Protein AF-A0AAV7K4K2-F1 (afdb_monomer)

Solvent-accessible surface area (backbone atoms only — not comparable to full-atom values): 10733 Å² total; per-residue (Å²): 132,74,37,34,40,37,39,40,34,79,94,44,59,62,67,60,50,69,44,42,88,77,39,58,89,71,48,81,90,75,76,66,46,90,62,37,68,56,53,52,47,53,50,54,52,53,48,43,73,76,66,52,71,61,47,66,47,82,40,44,73,84,35,51,42,83,85,68,45,76,54,49,70,65,59,55,47,47,47,41,34,79,75,67,72,48,56,66,42,82,44,74,59,66,70,63,80,80,52,83,80,77,50,75,62,54,52,52,52,51,51,51,52,52,53,50,52,53,52,50,60,75,76,45,68,90,84,57,78,65,65,38,83,38,32,43,76,90,37,83,42,83,39,55,36,69,61,54,51,52,54,55,50,50,32,55,52,26,57,77,68,68,38,61,73,58,26,53,56,45,46,51,59,54,47,34,36,72,69,28,62,129

Mean predicted aligned error: 10.35 Å

Organism: NCBI:txid111878

Radius of gyration: 20.3 Å; Cα contacts (8 Å, |Δi|>4): 188; chains: 1; bounding box: 50×35×59 Å

Structure (mmCIF, N/CA/C/O backbone):
data_AF-A0AAV7K4K2-F1
#
_entry.id   AF-A0AAV7K4K2-F1
#
loop_
_atom_site.group_PDB
_atom_site.id
_atom_site.type_symbol
_atom_site.label_atom_id
_atom_site.label_alt_id
_atom_site.label_comp_id
_atom_site.label_asym_id
_atom_site.label_entity_id
_atom_site.label_seq_id
_atom_site.pdbx_PDB_ins_code
_atom_site.Cartn_x
_atom_site.Cartn_y
_atom_site.Cartn_z
_atom_site.occupancy
_atom_site.B_iso_or_equiv
_atom_site.auth_seq_id
_atom_site.auth_comp_id
_atom_site.auth_asym_id
_atom_site.auth_atom_id
_atom_site.pdbx_PDB_model_num
ATOM 1 N N . MET A 1 1 ? -20.721 -11.982 18.148 1.00 44.50 1 MET A N 1
ATOM 2 C CA . MET A 1 1 ? -20.622 -11.396 16.792 1.00 44.50 1 MET A CA 1
ATOM 3 C C . MET A 1 1 ? -19.726 -10.188 16.964 1.00 44.50 1 MET A C 1
ATOM 5 O O . MET A 1 1 ? -20.027 -9.414 17.855 1.00 44.50 1 MET A O 1
ATOM 9 N N . PHE A 1 2 ? -18.586 -10.118 16.277 1.00 45.66 2 PHE A N 1
ATOM 10 C CA . PHE A 1 2 ? -17.590 -9.066 16.529 1.00 45.66 2 PHE A CA 1
ATOM 11 C C . PHE A 1 2 ? -18.101 -7.717 16.043 1.00 45.66 2 PHE A C 1
ATOM 13 O O . PHE A 1 2 ? -18.681 -7.653 14.958 1.00 45.66 2 PHE A O 1
ATOM 20 N N . ASP A 1 3 ? -17.872 -6.671 16.830 1.00 56.78 3 ASP A N 1
ATOM 21 C CA . ASP A 1 3 ? -18.335 -5.330 16.497 1.00 56.78 3 ASP A CA 1
ATOM 22 C C . ASP A 1 3 ? -17.341 -4.603 15.552 1.00 56.78 3 ASP A C 1
ATOM 24 O O . ASP A 1 3 ? -17.771 -3.803 14.718 1.00 56.78 3 ASP A O 1
ATOM 28 N N . PHE A 1 4 ? -16.023 -4.875 15.627 1.00 60.03 4 PHE A N 1
ATOM 29 C CA . PHE A 1 4 ? -14.996 -4.129 14.867 1.00 60.03 4 PHE A CA 1
ATOM 30 C C . PHE A 1 4 ? -13.797 -4.970 14.396 1.00 60.03 4 PHE A C 1
ATOM 32 O O . PHE A 1 4 ? -13.291 -5.833 15.123 1.00 60.03 4 PHE A O 1
ATOM 39 N N . ILE A 1 5 ? -13.281 -4.652 13.198 1.00 60.41 5 ILE A N 1
ATOM 40 C CA . ILE A 1 5 ? -12.031 -5.205 12.645 1.00 60.41 5 ILE A CA 1
ATOM 41 C C . ILE A 1 5 ? -11.104 -4.067 12.194 1.00 60.41 5 ILE A C 1
ATOM 43 O O . ILE A 1 5 ? -11.438 -3.311 11.287 1.00 60.41 5 ILE A O 1
ATOM 47 N N . VAL A 1 6 ? -9.914 -3.980 12.787 1.00 58.75 6 VAL A N 1
ATOM 48 C CA . VAL A 1 6 ? -8.811 -3.137 12.305 1.00 58.75 6 VAL A CA 1
ATOM 49 C C . VAL A 1 6 ? -7.959 -3.963 11.344 1.00 58.75 6 VAL A C 1
ATOM 51 O O . VAL A 1 6 ? -7.413 -4.990 11.750 1.00 58.75 6 VAL A O 1
ATOM 54 N N . ILE A 1 7 ? -7.845 -3.540 10.086 1.00 64.94 7 ILE A N 1
ATOM 55 C CA . ILE A 1 7 ? -7.047 -4.216 9.057 1.00 64.94 7 ILE A CA 1
ATOM 56 C C . ILE A 1 7 ? -5.775 -3.416 8.791 1.00 64.94 7 ILE A C 1
ATOM 58 O O . ILE A 1 7 ? -5.832 -2.286 8.309 1.00 64.94 7 ILE A O 1
ATOM 62 N N . HIS A 1 8 ? -4.630 -4.033 9.073 1.00 59.78 8 HIS A N 1
ATOM 63 C CA . HIS A 1 8 ? -3.313 -3.469 8.797 1.00 59.78 8 HIS A CA 1
ATOM 64 C C . HIS A 1 8 ? -2.859 -3.848 7.383 1.00 59.78 8 HIS A C 1
ATOM 66 O O . HIS A 1 8 ? -2.790 -5.042 7.057 1.00 59.78 8 HIS A O 1
ATOM 72 N N . LEU A 1 9 ? -2.569 -2.848 6.549 1.00 57.78 9 LEU A N 1
ATOM 73 C CA . LEU A 1 9 ? -2.252 -3.027 5.132 1.00 57.78 9 LEU A CA 1
ATOM 74 C C . LEU A 1 9 ? -0.828 -2.580 4.789 1.00 57.78 9 LEU A C 1
ATOM 76 O O . LEU A 1 9 ? -0.436 -1.449 5.076 1.00 57.78 9 LEU A O 1
ATOM 80 N N . PHE A 1 10 ? -0.123 -3.436 4.053 1.00 49.81 10 PHE A N 1
ATOM 81 C CA . PHE A 1 10 ? 1.109 -3.122 3.340 1.00 49.81 10 PHE A CA 1
ATOM 82 C C . PHE A 1 10 ? 0.779 -2.289 2.089 1.00 49.81 10 PHE A C 1
ATOM 84 O O . PHE A 1 10 ? 0.078 -2.792 1.213 1.00 49.81 10 PHE A O 1
ATOM 91 N N . ASP A 1 11 ? 1.242 -1.034 2.033 1.00 51.50 11 ASP A N 1
ATOM 92 C CA . ASP A 1 11 ? 1.402 -0.147 0.848 1.00 51.50 11 ASP A CA 1
ATOM 93 C C . ASP A 1 11 ? 0.205 0.030 -0.133 1.00 51.50 11 ASP A C 1
ATOM 95 O O . ASP A 1 11 ? 0.299 0.686 -1.165 1.00 51.50 11 ASP A O 1
ATOM 99 N N . LEU A 1 12 ? -0.961 -0.536 0.181 1.00 48.94 12 LEU A N 1
ATOM 100 C CA . LEU A 1 12 ? -2.170 -0.565 -0.657 1.00 48.94 12 LEU A CA 1
ATOM 101 C C . LEU A 1 12 ? -3.264 0.385 -0.160 1.00 48.94 12 LEU A C 1
ATOM 103 O O . LEU A 1 12 ? -4.403 0.312 -0.631 1.00 48.94 12 LEU A O 1
ATOM 107 N N . SER A 1 13 ? -2.948 1.274 0.786 1.00 49.94 13 SER A N 1
ATOM 108 C CA . SER A 1 13 ? -3.934 2.202 1.350 1.00 49.94 13 SER A CA 1
ATOM 109 C C . SER A 1 13 ? -4.602 3.027 0.250 1.00 49.94 13 SER A C 1
ATOM 111 O O . SER A 1 13 ? -5.822 3.157 0.246 1.00 49.94 13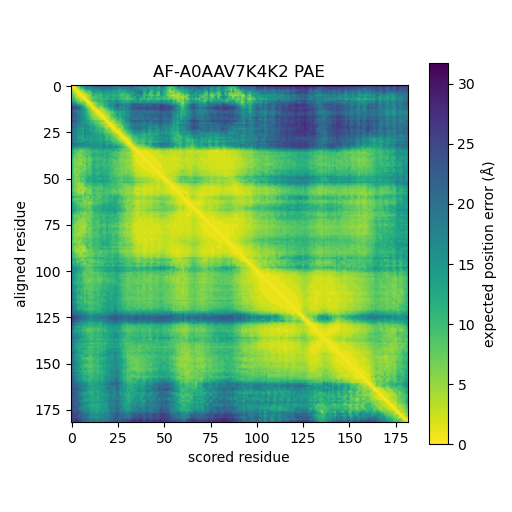 SER A O 1
ATOM 113 N N . LEU A 1 14 ? -3.852 3.470 -0.764 1.00 42.44 14 LEU A N 1
ATOM 114 C CA . LEU A 1 14 ? -4.412 4.277 -1.845 1.00 42.44 14 LEU A CA 1
ATOM 115 C C . LEU A 1 14 ? -5.190 3.499 -2.907 1.00 42.44 14 LEU A C 1
ATOM 117 O O . LEU A 1 14 ? -6.185 4.019 -3.395 1.00 42.44 14 LEU A O 1
ATOM 121 N N . SER A 1 15 ? -4.828 2.261 -3.247 1.00 46.00 15 SER A N 1
ATOM 122 C CA . SER A 1 15 ? -5.617 1.464 -4.207 1.00 46.00 15 SER A CA 1
ATOM 123 C C . SER A 1 15 ? -6.990 1.086 -3.641 1.00 46.00 15 SER A C 1
ATOM 125 O O . SER A 1 15 ? -7.973 1.032 -4.378 1.00 46.00 15 SER A O 1
ATOM 127 N N . LEU A 1 16 ? -7.072 0.873 -2.323 1.00 42.94 16 LEU A N 1
ATOM 128 C CA . LEU A 1 16 ? -8.333 0.672 -1.604 1.00 42.94 16 LEU A CA 1
ATOM 129 C C . LEU A 1 16 ? -9.107 1.980 -1.419 1.00 42.94 16 LEU A C 1
ATOM 131 O O . LEU A 1 16 ? -10.329 1.970 -1.560 1.00 42.94 16 LEU A O 1
ATOM 135 N N . ILE A 1 17 ? -8.414 3.107 -1.209 1.00 43.19 17 ILE A N 1
ATOM 136 C CA . ILE A 1 17 ? -9.036 4.434 -1.288 1.00 43.19 17 ILE A CA 1
ATOM 137 C C . ILE A 1 17 ? -9.574 4.688 -2.697 1.00 43.19 17 ILE A C 1
ATOM 139 O O . ILE A 1 17 ? -10.643 5.248 -2.782 1.00 43.19 17 ILE A O 1
ATOM 143 N N . LEU A 1 18 ? -8.950 4.242 -3.795 1.00 35.81 18 LEU A N 1
ATOM 144 C CA . LEU A 1 18 ? -9.459 4.440 -5.169 1.00 35.81 18 LEU A CA 1
ATOM 145 C C . LEU A 1 18 ? -10.747 3.655 -5.486 1.00 35.81 18 LEU A C 1
ATOM 147 O O . LEU A 1 18 ? -11.483 4.032 -6.397 1.00 35.81 18 LEU A O 1
ATOM 151 N N . LEU A 1 19 ? -11.093 2.635 -4.693 1.00 40.56 19 LEU A N 1
ATOM 152 C CA . LEU A 1 19 ? -12.445 2.050 -4.676 1.00 40.56 19 LEU A CA 1
ATOM 153 C C . LEU A 1 19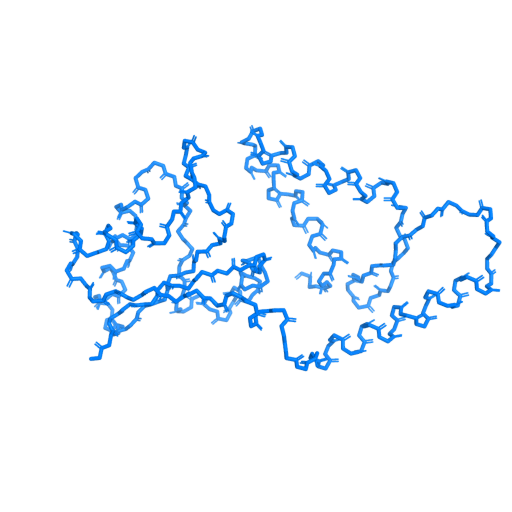 ? -13.456 2.941 -3.910 1.00 40.56 19 LEU A C 1
ATOM 155 O O . LEU A 1 19 ? -14.587 2.518 -3.656 1.00 40.56 19 LEU A O 1
ATOM 159 N N . TYR A 1 20 ? -13.062 4.185 -3.591 1.00 42.09 20 TYR A N 1
ATOM 160 C CA . TYR A 1 20 ? -13.796 5.261 -2.911 1.00 42.09 20 TYR A CA 1
ATOM 161 C C . TYR A 1 20 ? -15.295 5.287 -3.208 1.00 42.09 20 TYR A C 1
ATOM 163 O O . TYR A 1 20 ? -16.084 5.290 -2.262 1.00 42.09 20 TYR A O 1
ATOM 171 N N . PRO A 1 21 ? -15.736 5.268 -4.487 1.00 35.34 21 PRO A N 1
ATOM 172 C CA . PRO A 1 21 ? -17.150 5.451 -4.794 1.00 35.34 21 PRO A CA 1
ATOM 173 C C . PRO A 1 21 ? -17.991 4.238 -4.379 1.00 35.34 21 PRO A C 1
ATOM 175 O O . PRO A 1 21 ? -19.179 4.380 -4.112 1.00 35.34 21 PRO A O 1
ATOM 178 N N . PHE A 1 22 ? -17.379 3.051 -4.308 1.00 35.22 22 PHE A N 1
ATOM 179 C CA . PHE A 1 22 ? -18.047 1.806 -3.934 1.00 35.22 22 PHE A CA 1
ATOM 180 C C . PHE A 1 22 ? -18.106 1.618 -2.411 1.00 35.22 22 PHE A C 1
ATOM 182 O O . PHE A 1 22 ? -19.071 1.070 -1.886 1.00 35.22 22 PHE A O 1
ATOM 189 N N . PHE A 1 23 ? -17.091 2.101 -1.689 1.00 40.25 23 PHE A N 1
ATOM 190 C CA . PHE A 1 23 ? -16.973 1.911 -0.242 1.00 40.25 23 PHE A CA 1
ATOM 191 C C . PHE A 1 23 ? -17.526 3.057 0.610 1.00 40.25 23 PHE A C 1
ATOM 193 O O . PHE A 1 23 ? -17.682 2.857 1.809 1.00 40.25 23 PHE A O 1
ATOM 200 N N . ASN A 1 24 ? -17.892 4.211 0.038 1.00 37.69 24 ASN A N 1
ATOM 201 C CA . ASN A 1 24 ? -18.399 5.371 0.793 1.00 37.69 24 ASN A CA 1
ATOM 202 C C . ASN A 1 24 ? -19.657 5.066 1.644 1.00 37.69 24 ASN A C 1
ATOM 204 O O . ASN A 1 24 ? -19.958 5.765 2.604 1.00 37.69 24 ASN A O 1
ATOM 208 N N . GLN A 1 25 ? -20.383 3.987 1.330 1.00 43.97 25 GLN A N 1
ATOM 209 C CA . GLN A 1 25 ? -21.509 3.520 2.144 1.00 43.97 25 GLN A CA 1
ATOM 210 C C . GLN A 1 25 ? -21.079 2.809 3.447 1.00 43.97 25 GLN A C 1
ATOM 212 O O . GLN A 1 25 ? -21.891 2.675 4.358 1.00 43.97 25 GLN A O 1
ATOM 217 N N . PHE A 1 26 ? -19.821 2.365 3.555 1.00 42.56 26 PHE A N 1
ATOM 218 C CA . PHE A 1 26 ? -19.319 1.516 4.649 1.00 42.56 26 PHE A CA 1
ATOM 219 C C . PHE A 1 26 ? -17.985 1.976 5.258 1.00 42.56 26 PHE A C 1
ATOM 221 O O . PHE A 1 26 ? -17.545 1.396 6.249 1.00 42.56 26 PHE A O 1
ATOM 228 N N . MET A 1 27 ? -17.326 2.972 4.663 1.00 44.25 27 MET A N 1
ATOM 229 C CA . MET A 1 27 ? -15.966 3.399 4.989 1.00 44.25 27 MET A CA 1
ATOM 230 C C . MET A 1 27 ? -15.892 4.920 5.058 1.00 44.25 27 MET A C 1
ATOM 232 O O . MET A 1 27 ? -16.071 5.587 4.042 1.00 44.25 27 MET A O 1
ATOM 236 N N . GLN A 1 28 ? -15.588 5.461 6.239 1.00 47.28 28 GLN A N 1
ATOM 237 C CA . GLN A 1 28 ? -15.265 6.877 6.400 1.00 47.28 28 GLN A CA 1
ATOM 238 C C . GLN A 1 28 ? -13.758 7.027 6.637 1.00 47.28 28 GLN A C 1
ATOM 240 O O . GLN A 1 28 ? -13.242 6.418 7.579 1.00 47.28 28 GLN A O 1
ATOM 245 N N . PRO A 1 29 ? -13.031 7.781 5.790 1.00 46.91 29 PRO A N 1
ATOM 246 C CA . PRO A 1 29 ? -11.630 8.072 6.047 1.00 46.91 29 PRO A CA 1
ATOM 247 C C . PRO A 1 29 ? -11.536 8.965 7.286 1.00 46.91 29 PRO A C 1
ATOM 249 O O . PRO A 1 29 ? -12.189 10.003 7.355 1.00 46.91 29 PRO A O 1
ATOM 252 N N . VAL A 1 30 ? -10.729 8.552 8.260 1.00 52.47 30 VAL A N 1
ATOM 253 C CA . VAL A 1 30 ? -10.351 9.401 9.390 1.00 52.47 30 VAL A CA 1
ATOM 254 C C . VAL A 1 30 ? -8.951 9.907 9.091 1.00 52.47 30 VAL A C 1
ATOM 256 O O . VAL A 1 30 ? -8.005 9.123 9.020 1.00 52.47 30 VAL A O 1
ATOM 259 N N . GLU A 1 31 ? -8.834 11.206 8.839 1.00 53.75 31 GLU A N 1
ATOM 260 C CA . GLU A 1 31 ? -7.532 11.853 8.741 1.00 53.75 31 GLU A CA 1
ATOM 261 C C . GLU A 1 31 ? -6.947 11.945 10.155 1.00 53.75 31 GLU A C 1
ATOM 263 O O . GLU A 1 31 ? -7.613 12.387 11.090 1.00 53.75 31 GLU A O 1
ATOM 268 N N . VAL A 1 32 ? -5.723 11.449 10.332 1.00 54.06 32 VAL A N 1
ATOM 269 C CA . VAL A 1 32 ? -5.073 11.406 11.644 1.00 54.06 32 VAL A CA 1
ATOM 270 C C . VAL A 1 32 ? -4.490 12.791 11.927 1.00 54.06 32 VAL A C 1
ATOM 272 O O . VAL A 1 32 ? -3.394 13.117 11.476 1.00 54.06 32 VAL A O 1
ATOM 275 N N . PHE A 1 33 ? -5.240 13.619 12.649 1.00 58.75 33 PHE A N 1
ATOM 276 C CA . PHE A 1 33 ? -4.775 14.893 13.204 1.00 58.75 33 PHE A CA 1
ATOM 277 C C . PHE A 1 33 ? -4.783 14.846 14.740 1.00 58.75 33 PHE A C 1
ATOM 279 O O . PHE A 1 33 ? -5.100 13.814 15.338 1.00 58.75 33 PHE A O 1
ATOM 286 N N . SER A 1 34 ? -4.445 15.966 15.388 1.00 62.91 34 SER A N 1
ATOM 287 C CA . SER A 1 34 ? -4.701 16.178 16.818 1.00 62.91 34 SER A CA 1
ATOM 288 C C . SER A 1 34 ? -6.130 15.754 17.159 1.00 62.91 34 SER A C 1
ATOM 290 O O . SER A 1 34 ? -7.085 16.234 16.554 1.00 62.91 34 SER A O 1
ATOM 292 N N . GLY A 1 35 ? -6.266 14.851 18.133 1.00 78.62 35 GLY A N 1
ATOM 293 C CA . GLY A 1 35 ? -7.570 14.356 18.578 1.00 78.62 35 GLY A CA 1
ATOM 294 C C . GLY A 1 35 ? -8.177 13.241 17.721 1.00 78.62 35 GLY A C 1
ATOM 295 O O . GLY A 1 35 ? -9.365 12.957 17.875 1.00 78.62 35 GLY A O 1
ATOM 296 N N . TRP A 1 36 ? -7.391 12.563 16.872 1.00 81.94 36 TRP A N 1
ATOM 297 C CA . TRP A 1 36 ? -7.883 11.448 16.048 1.00 81.94 36 TRP A CA 1
ATOM 298 C C . TRP A 1 36 ? -8.599 10.359 16.864 1.00 81.94 36 TRP A C 1
ATOM 300 O O . TRP A 1 36 ? -9.505 9.703 16.345 1.00 81.94 36 TRP A O 1
ATOM 310 N N . GLU A 1 37 ? -8.221 10.153 18.134 1.00 87.19 37 GLU A N 1
ATOM 311 C CA . GLU A 1 37 ? -8.894 9.200 19.017 1.00 87.19 37 GLU A CA 1
ATOM 312 C C . GLU A 1 37 ? -10.365 9.579 19.269 1.00 87.19 37 GLU A C 1
ATOM 314 O O . GLU A 1 37 ? -11.214 8.695 19.408 1.00 87.19 37 GLU A O 1
ATOM 319 N N . ASP A 1 38 ? -10.688 10.873 19.343 1.00 87.06 38 ASP A N 1
ATOM 320 C CA . ASP A 1 38 ? -12.061 11.357 19.523 1.00 87.06 38 ASP A CA 1
ATOM 321 C C . ASP A 1 38 ? -12.824 11.310 18.206 1.00 87.06 38 ASP A C 1
ATOM 323 O O . ASP A 1 38 ? -13.955 10.819 18.171 1.00 87.06 38 ASP A O 1
ATOM 327 N N . ASP A 1 39 ? -12.176 11.715 17.115 1.00 84.06 39 ASP A N 1
ATOM 328 C CA . ASP A 1 39 ? -12.771 11.709 15.780 1.00 84.06 39 ASP A CA 1
ATOM 329 C C . ASP A 1 39 ? -13.177 10.297 15.351 1.00 84.06 39 ASP A C 1
ATOM 331 O O . ASP A 1 39 ? -14.324 10.069 14.946 1.00 84.06 39 ASP A O 1
ATOM 335 N N . ILE A 1 40 ? -12.280 9.315 15.513 1.00 84.06 40 ILE A N 1
ATOM 336 C CA . ILE A 1 40 ? -12.598 7.921 15.1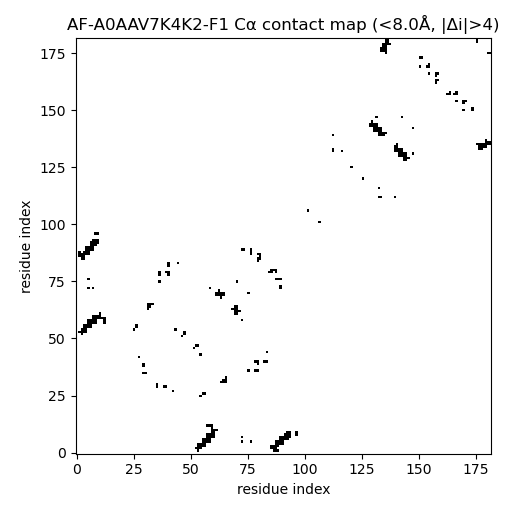92 1.00 84.06 40 ILE A CA 1
ATOM 337 C C . ILE A 1 40 ? -13.747 7.421 16.068 1.00 84.06 40 ILE A C 1
ATOM 339 O O . ILE A 1 40 ? -14.682 6.801 15.562 1.00 84.06 40 ILE A O 1
ATOM 343 N N . CYS A 1 41 ? -13.751 7.740 17.365 1.00 87.75 41 CYS A N 1
ATOM 344 C CA . CYS A 1 41 ? -14.812 7.287 18.257 1.00 87.75 41 CYS A CA 1
ATOM 345 C C . CYS A 1 41 ? -16.166 7.920 17.910 1.00 87.75 41 CYS A C 1
ATOM 347 O O . CYS A 1 41 ? -17.202 7.246 17.938 1.00 87.75 41 CYS A O 1
ATOM 349 N N . GLN A 1 42 ? -16.167 9.196 17.532 1.00 87.00 42 GLN A N 1
ATOM 350 C CA . GLN A 1 42 ? -17.362 9.923 17.130 1.00 87.00 42 GLN A CA 1
ATOM 351 C C . GLN A 1 42 ? -17.958 9.352 15.838 1.00 87.00 42 GLN A C 1
ATOM 353 O O . GLN A 1 42 ? -19.174 9.130 15.767 1.00 87.00 42 GLN A O 1
ATOM 358 N N . VAL A 1 43 ? -17.113 9.066 14.844 1.00 83.56 43 VAL A N 1
ATOM 359 C CA . VAL A 1 43 ? -17.513 8.414 13.588 1.00 83.56 43 VAL A CA 1
ATOM 360 C C . VAL A 1 43 ? -18.114 7.037 13.871 1.00 83.56 43 VAL A C 1
ATOM 362 O O . VAL A 1 43 ? -19.251 6.770 13.474 1.00 83.56 43 VAL A O 1
ATOM 365 N N . LEU A 1 44 ? -17.412 6.185 14.623 1.00 84.94 44 LEU A N 1
ATOM 366 C CA . LEU A 1 44 ? -17.867 4.820 14.909 1.00 84.94 44 LEU A CA 1
ATOM 367 C C . LEU A 1 44 ? -19.174 4.793 15.719 1.00 84.94 44 LEU A C 1
ATOM 369 O O . LEU A 1 44 ? -20.060 3.979 15.444 1.00 84.94 44 LEU A O 1
ATOM 373 N N . SER A 1 45 ? -19.332 5.711 16.676 1.00 87.81 45 SER A N 1
ATOM 374 C CA . SER A 1 45 ? -20.571 5.875 17.447 1.00 87.81 45 SER A CA 1
ATOM 375 C C . SER A 1 45 ? -21.746 6.275 16.553 1.00 87.81 45 SER A C 1
ATOM 377 O O . SER A 1 45 ? -22.837 5.708 16.657 1.00 87.81 45 SER A O 1
ATOM 379 N N . ASN A 1 46 ? -21.529 7.213 15.626 1.00 86.38 46 ASN A N 1
ATOM 380 C CA . ASN A 1 46 ? -22.562 7.645 14.685 1.00 86.38 46 ASN A CA 1
ATOM 381 C C . ASN A 1 46 ? -22.978 6.514 13.742 1.00 86.38 46 ASN A C 1
ATOM 383 O O . ASN A 1 46 ? -24.173 6.305 13.543 1.00 86.38 46 ASN A O 1
ATOM 387 N N . VAL A 1 47 ? -22.021 5.739 13.235 1.00 82.19 47 VAL A N 1
ATOM 388 C CA . VAL A 1 47 ? -22.306 4.584 12.375 1.00 82.19 47 VAL A CA 1
ATOM 389 C C . VAL A 1 47 ? -23.070 3.489 13.133 1.00 82.19 47 VAL A C 1
ATOM 391 O O . VAL A 1 47 ? -24.013 2.906 12.603 1.00 82.19 47 VAL A O 1
ATOM 394 N N . ARG A 1 48 ? -22.775 3.245 14.414 1.00 82.44 48 ARG A N 1
ATOM 395 C CA . ARG A 1 48 ? -23.569 2.291 15.211 1.00 82.44 48 ARG A CA 1
ATOM 396 C C . ARG A 1 48 ? -25.012 2.767 15.412 1.00 82.44 48 ARG A C 1
ATOM 398 O O . ARG A 1 48 ? -25.936 1.954 15.370 1.00 82.44 48 ARG A O 1
ATOM 405 N N . LYS A 1 49 ? -25.229 4.079 15.574 1.00 85.88 49 LYS A N 1
ATOM 406 C CA . LYS A 1 49 ? -26.576 4.674 15.702 1.00 85.88 49 LYS A CA 1
ATOM 407 C C . LYS A 1 49 ? -27.424 4.525 14.436 1.00 85.88 49 LYS A C 1
ATOM 409 O O . LYS A 1 49 ? -28.644 4.476 14.554 1.00 85.88 49 LYS A O 1
ATOM 414 N N . THR A 1 50 ? -26.819 4.405 13.251 1.00 85.06 50 THR A N 1
ATOM 415 C CA . THR A 1 50 ? -27.568 4.125 12.009 1.00 85.06 50 THR A CA 1
ATOM 416 C C . THR A 1 50 ? -28.015 2.662 11.894 1.00 85.06 50 THR A C 1
ATOM 418 O O . THR A 1 50 ? -28.729 2.309 10.957 1.00 85.06 50 THR A O 1
ATOM 421 N N . GLY A 1 51 ? -27.643 1.806 12.855 1.00 82.88 51 GLY A N 1
ATOM 422 C CA . GLY A 1 51 ? -28.009 0.390 12.903 1.00 82.88 51 GLY A CA 1
ATOM 423 C C . GLY A 1 51 ? -26.960 -0.548 12.301 1.00 82.88 51 GLY A C 1
ATOM 424 O O . GLY A 1 51 ? -27.174 -1.765 12.280 1.00 82.88 51 GLY A O 1
ATOM 425 N N . GLN A 1 52 ? -25.822 -0.021 11.836 1.00 78.81 52 GLN A N 1
ATOM 426 C CA . GLN A 1 52 ? -24.724 -0.842 11.342 1.00 78.81 52 GLN A CA 1
ATOM 427 C C . GLN A 1 52 ? -24.076 -1.623 12.498 1.00 78.81 52 GLN A C 1
ATOM 429 O O . GLN A 1 52 ? -23.674 -1.065 13.519 1.00 78.81 52 GLN A O 1
ATOM 434 N N . ARG A 1 53 ? -24.003 -2.950 12.338 1.00 77.88 53 ARG A N 1
ATOM 435 C CA . ARG A 1 53 ? -23.593 -3.887 13.402 1.00 77.88 53 ARG A CA 1
ATOM 436 C C . ARG A 1 53 ? -22.102 -4.204 13.431 1.00 77.88 53 ARG A C 1
ATOM 438 O O . ARG A 1 53 ? -21.644 -4.795 14.398 1.00 77.88 53 ARG A O 1
ATOM 445 N N . PHE A 1 54 ? -21.373 -3.863 12.374 1.00 78.19 54 PHE A N 1
ATOM 446 C CA . PHE A 1 54 ? -19.935 -4.077 12.296 1.00 78.19 54 PHE A CA 1
ATOM 447 C C . PHE A 1 54 ? -19.265 -2.918 11.569 1.00 78.19 54 PHE A C 1
ATOM 449 O O . PHE A 1 54 ? -19.842 -2.352 10.637 1.00 78.19 54 PHE A O 1
ATOM 456 N N . ASN A 1 55 ? -18.031 -2.610 11.950 1.00 75.56 55 ASN A N 1
ATOM 457 C CA . ASN A 1 55 ? -17.223 -1.604 11.271 1.00 75.56 55 ASN A CA 1
ATOM 458 C C . ASN A 1 55 ? -15.833 -2.148 10.961 1.00 75.56 55 ASN A C 1
ATOM 460 O O . ASN A 1 55 ? -15.315 -3.033 11.649 1.00 75.56 55 ASN A O 1
ATOM 464 N N . ILE A 1 56 ? -15.225 -1.586 9.922 1.00 79.06 56 ILE A N 1
ATOM 465 C CA . ILE A 1 56 ? -13.871 -1.923 9.505 1.00 79.06 56 ILE A CA 1
ATOM 466 C C . ILE A 1 56 ? -13.056 -0.636 9.486 1.00 79.06 56 ILE A C 1
ATOM 468 O O . ILE A 1 56 ? -13.459 0.343 8.865 1.00 79.06 56 ILE A O 1
ATOM 472 N N . VAL A 1 57 ? -11.915 -0.651 10.170 1.00 79.12 57 VAL A N 1
ATOM 473 C CA . VAL A 1 57 ? -10.946 0.448 10.173 1.00 79.12 57 VAL A CA 1
ATOM 474 C C . VAL A 1 57 ? -9.707 -0.034 9.439 1.00 79.12 57 VAL A C 1
ATOM 476 O O . VAL A 1 57 ? -9.139 -1.065 9.794 1.00 79.12 57 VAL A O 1
ATOM 479 N N . PHE A 1 58 ? -9.273 0.698 8.422 1.00 77.88 58 PHE A N 1
ATOM 480 C CA . PHE A 1 58 ? -8.031 0.390 7.724 1.00 77.88 58 PHE A CA 1
ATOM 481 C C . PHE A 1 58 ? -6.899 1.252 8.259 1.00 77.88 58 PHE A C 1
ATOM 483 O O . PHE A 1 58 ? -7.048 2.463 8.401 1.00 77.88 58 PHE A O 1
ATOM 490 N N . LEU A 1 59 ? -5.765 0.614 8.524 1.00 76.00 59 LEU A N 1
ATOM 491 C CA . LEU A 1 59 ? -4.543 1.264 8.966 1.00 76.00 59 LEU A CA 1
ATOM 492 C C . LEU A 1 59 ? -3.422 0.926 7.984 1.00 76.00 59 LEU A C 1
ATOM 494 O O . LEU A 1 59 ? -3.140 -0.248 7.728 1.00 76.00 59 LEU A O 1
ATOM 498 N N . ALA A 1 60 ? -2.796 1.955 7.421 1.00 76.31 60 ALA A N 1
ATOM 499 C CA . ALA A 1 60 ? -1.598 1.780 6.613 1.00 76.31 60 ALA A CA 1
ATOM 500 C C . ALA A 1 60 ? -0.400 1.458 7.517 1.00 76.31 60 ALA A C 1
ATOM 502 O O . ALA A 1 60 ? -0.246 2.070 8.568 1.00 76.31 60 ALA A O 1
ATOM 503 N N . GLU A 1 61 ? 0.473 0.547 7.091 1.00 70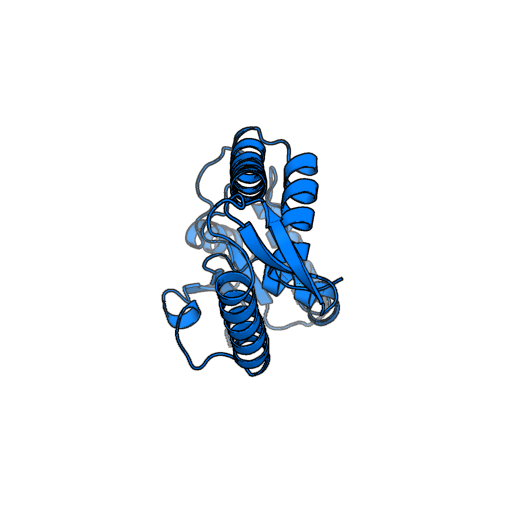.62 61 GLU A N 1
ATOM 504 C CA . GLU A 1 61 ? 1.677 0.168 7.851 1.00 70.62 61 GLU A CA 1
ATOM 505 C C . GLU A 1 61 ? 2.651 1.323 8.103 1.00 70.62 61 GLU A C 1
ATOM 507 O O . GLU A 1 61 ? 3.328 1.344 9.123 1.00 70.62 61 GLU A O 1
ATOM 512 N N . GLY A 1 62 ? 2.675 2.310 7.208 1.00 74.00 62 GLY A N 1
ATOM 513 C CA . GLY A 1 62 ? 3.442 3.545 7.374 1.00 74.00 62 GLY A CA 1
ATOM 514 C C . GLY A 1 62 ? 2.635 4.709 7.952 1.00 74.00 62 GLY A C 1
ATOM 515 O O . GLY A 1 62 ? 3.006 5.854 7.715 1.00 74.00 62 GLY A O 1
ATOM 516 N N . ALA A 1 63 ? 1.500 4.458 8.614 1.00 76.56 63 ALA A N 1
ATOM 517 C CA . ALA A 1 63 ? 0.719 5.530 9.223 1.00 76.56 63 ALA A CA 1
ATOM 518 C C . ALA A 1 63 ? 1.490 6.158 10.388 1.00 76.56 63 ALA A C 1
ATOM 520 O O . ALA A 1 63 ? 2.023 5.461 11.251 1.00 76.56 63 ALA A O 1
ATOM 521 N N . LEU A 1 64 ? 1.516 7.485 10.407 1.00 76.88 64 LEU A N 1
ATOM 522 C CA . LEU A 1 64 ? 2.158 8.291 11.436 1.00 76.88 64 LEU A CA 1
ATOM 523 C C . LEU A 1 64 ? 1.103 9.184 12.082 1.00 76.88 64 LEU A C 1
ATOM 525 O O . LEU A 1 64 ? 0.131 9.567 11.424 1.00 76.88 64 LEU A O 1
ATOM 529 N N . ASP A 1 65 ? 1.294 9.510 13.353 1.00 75.06 65 ASP A N 1
ATOM 530 C CA . ASP A 1 65 ? 0.511 10.550 14.010 1.00 75.06 65 ASP A CA 1
ATOM 531 C C . ASP A 1 65 ? 1.105 11.952 13.772 1.00 75.06 65 ASP A C 1
ATOM 533 O O . ASP A 1 65 ? 2.093 12.145 13.056 1.00 75.06 65 ASP A O 1
ATOM 537 N N . GLU A 1 66 ? 0.492 12.965 14.379 1.00 72.81 66 GLU A N 1
ATOM 538 C CA . GLU A 1 66 ? 0.917 14.365 14.273 1.00 72.81 66 GLU A CA 1
ATOM 539 C C . GLU A 1 66 ? 2.332 14.652 14.812 1.00 72.81 66 GLU A C 1
ATOM 541 O O . GLU A 1 66 ? 2.968 15.656 14.449 1.00 72.81 66 GLU A O 1
ATOM 546 N N . HIS A 1 67 ? 2.842 13.765 15.664 1.00 76.06 67 HIS A N 1
ATOM 547 C CA . HIS A 1 67 ? 4.179 13.829 16.234 1.00 76.06 67 HIS A CA 1
ATOM 548 C C . HIS A 1 67 ? 5.203 13.056 15.402 1.00 76.06 67 HIS A C 1
ATOM 550 O O . HIS A 1 67 ? 6.396 13.178 15.674 1.00 76.06 67 HIS A O 1
ATOM 556 N N . ASN A 1 68 ? 4.775 12.420 14.303 1.00 71.81 68 ASN A N 1
ATOM 557 C CA . ASN A 1 68 ? 5.586 11.542 13.460 1.00 71.81 68 ASN A CA 1
ATOM 558 C C . ASN A 1 68 ? 5.957 10.225 14.161 1.00 71.81 68 ASN A C 1
ATOM 560 O O . ASN A 1 68 ? 6.922 9.565 13.765 1.00 71.81 68 ASN A O 1
ATOM 564 N N . ASP A 1 69 ? 5.184 9.849 15.180 1.00 80.19 69 ASP A N 1
ATOM 565 C CA . ASP A 1 69 ? 5.302 8.552 15.823 1.00 80.19 69 ASP A CA 1
ATOM 566 C C . ASP A 1 69 ? 4.482 7.516 15.035 1.00 80.19 69 ASP A C 1
ATOM 568 O O . ASP A 1 69 ? 3.394 7.833 14.535 1.00 80.19 69 ASP A O 1
ATOM 572 N N . PRO A 1 70 ? 4.974 6.271 14.894 1.00 81.25 70 PRO A N 1
ATOM 573 C CA . PRO A 1 70 ? 4.222 5.199 14.254 1.00 81.25 70 PRO A CA 1
ATOM 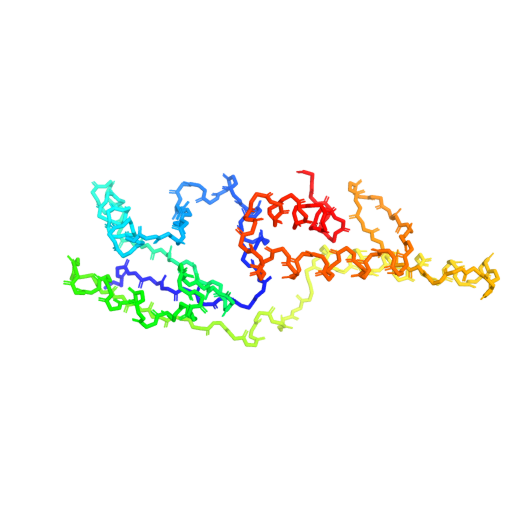574 C C . PRO A 1 70 ? 2.846 5.008 14.898 1.00 81.25 70 PRO A C 1
ATOM 576 O O . PRO A 1 70 ? 2.723 4.740 16.097 1.00 81.25 70 PRO A O 1
ATOM 579 N N . LEU A 1 71 ? 1.792 5.109 14.089 1.00 82.88 71 LEU A N 1
ATOM 580 C CA . LEU A 1 71 ? 0.436 4.860 14.551 1.00 82.88 71 LEU A CA 1
ATOM 581 C C . LEU A 1 71 ? 0.170 3.354 14.563 1.00 82.88 71 LEU A C 1
ATOM 583 O O . LEU A 1 71 ? -0.200 2.753 13.557 1.00 82.88 71 LEU A O 1
ATOM 587 N N . GLU A 1 72 ? 0.339 2.732 15.724 1.00 85.69 72 GLU A N 1
ATOM 588 C CA . GLU A 1 72 ? 0.136 1.294 15.874 1.00 85.69 72 GLU A CA 1
ATOM 589 C C . GLU A 1 72 ? -1.350 0.900 15.954 1.00 85.69 72 GLU A C 1
ATOM 591 O O . GLU A 1 72 ? -2.152 1.504 16.673 1.00 85.69 72 GLU A O 1
ATOM 596 N N . SER A 1 73 ? -1.710 -0.222 15.319 1.00 86.56 73 SER A N 1
ATOM 597 C CA . SER A 1 73 ? -3.066 -0.805 15.399 1.00 86.56 73 SER A CA 1
ATOM 598 C C . SER A 1 73 ? -3.545 -1.070 16.834 1.00 86.56 73 SER A C 1
ATOM 600 O O . SER A 1 73 ? -4.743 -1.001 17.118 1.00 86.56 73 SER A O 1
ATOM 602 N N . ILE A 1 74 ? -2.614 -1.347 17.751 1.00 90.44 74 ILE A N 1
ATOM 603 C CA . ILE A 1 74 ? -2.886 -1.573 19.174 1.00 90.44 74 ILE A CA 1
ATOM 604 C C . ILE A 1 74 ? -3.395 -0.292 19.839 1.00 90.44 74 ILE A C 1
ATOM 606 O O . ILE A 1 74 ? -4.350 -0.358 20.616 1.00 90.44 74 ILE A O 1
ATOM 610 N N . ARG A 1 75 ? -2.818 0.870 19.503 1.00 89.94 75 ARG A N 1
ATOM 611 C CA . ARG A 1 75 ? -3.244 2.175 20.029 1.00 89.94 75 ARG A CA 1
ATOM 612 C C . ARG A 1 75 ? -4.666 2.507 19.577 1.00 89.94 75 ARG A C 1
ATOM 614 O O . ARG A 1 75 ? -5.485 2.900 20.403 1.00 89.94 75 ARG A O 1
ATOM 621 N N . ILE A 1 76 ? -4.989 2.239 18.309 1.00 88.31 76 ILE A N 1
ATOM 622 C CA . ILE A 1 76 ? -6.351 2.389 17.763 1.00 88.31 76 ILE A CA 1
ATOM 623 C C . ILE A 1 76 ? -7.338 1.482 18.495 1.00 88.31 76 ILE A C 1
ATOM 625 O O . ILE A 1 76 ? -8.372 1.945 18.975 1.00 88.31 76 ILE A O 1
ATOM 629 N N . LYS A 1 77 ? -7.010 0.191 18.629 1.00 90.75 77 LYS A N 1
ATOM 630 C CA . LYS A 1 77 ? -7.858 -0.753 19.364 1.00 90.75 77 LYS A CA 1
ATOM 631 C C . LYS A 1 77 ? -8.104 -0.282 20.796 1.00 90.75 77 LYS A C 1
ATOM 633 O O . LYS A 1 77 ? -9.242 -0.332 21.253 1.00 90.75 77 LYS A O 1
ATOM 638 N N . LYS A 1 78 ? -7.054 0.156 21.494 1.00 92.88 78 LYS A N 1
ATOM 639 C CA . LYS A 1 78 ? -7.157 0.636 22.872 1.00 92.88 78 LYS A CA 1
ATOM 640 C C . LYS A 1 78 ? -8.088 1.845 22.972 1.00 92.88 78 LYS A C 1
ATOM 642 O O . LYS A 1 78 ? -8.985 1.822 23.801 1.00 92.88 78 LYS A O 1
ATOM 647 N N . ALA A 1 79 ? -7.945 2.838 22.092 1.00 91.50 79 ALA A N 1
ATOM 648 C CA . ALA A 1 79 ? -8.823 4.010 22.074 1.00 91.50 79 ALA A CA 1
ATOM 649 C C . ALA A 1 79 ? -10.306 3.632 21.899 1.00 91.50 79 ALA A C 1
ATOM 651 O O . ALA A 1 79 ? -11.159 4.143 22.621 1.00 91.50 79 ALA A O 1
ATOM 652 N N . ILE A 1 80 ? -10.605 2.697 20.990 1.00 91.12 80 ILE A N 1
ATOM 653 C CA . ILE A 1 80 ? -11.975 2.227 20.735 1.00 91.12 80 ILE A CA 1
ATOM 654 C C . ILE A 1 80 ? -12.540 1.471 21.947 1.00 91.12 80 ILE A C 1
ATOM 656 O O . ILE A 1 80 ? -13.679 1.710 22.343 1.00 91.12 80 ILE A O 1
ATOM 660 N N . VAL A 1 81 ? -11.754 0.573 22.548 1.00 93.19 81 VAL A N 1
ATOM 661 C CA . VAL A 1 81 ? -12.188 -0.207 23.717 1.00 93.19 81 VAL A CA 1
ATOM 662 C C . VAL A 1 81 ? -12.395 0.703 24.929 1.00 93.19 81 VAL A C 1
ATOM 664 O O . VAL A 1 81 ? -13.460 0.660 25.534 1.00 93.19 81 VAL A O 1
ATOM 667 N N . ASP A 1 82 ? -11.429 1.570 25.238 1.00 94.44 82 ASP A N 1
ATOM 668 C CA . ASP A 1 82 ? -11.460 2.416 26.436 1.00 94.44 82 ASP A CA 1
ATOM 669 C C . ASP A 1 82 ? -12.600 3.453 26.394 1.00 94.44 82 ASP A C 1
ATOM 671 O O . ASP A 1 82 ? -13.143 3.811 27.439 1.00 94.44 82 ASP A O 1
ATOM 675 N N . ARG A 1 83 ? -12.971 3.953 25.203 1.00 93.56 83 ARG A N 1
ATOM 676 C CA . ARG A 1 83 ? -13.963 5.038 25.051 1.00 93.56 83 ARG A CA 1
ATOM 677 C C . ARG A 1 83 ? -15.365 4.566 24.679 1.00 93.56 83 ARG A C 1
ATOM 679 O O . ARG A 1 83 ? -16.331 5.247 25.017 1.00 93.56 83 ARG A O 1
ATOM 686 N N . LEU A 1 84 ? -15.490 3.453 23.954 1.00 90.88 84 LEU A N 1
ATOM 687 C CA . LEU A 1 84 ? -16.772 2.986 23.410 1.00 90.88 84 LEU A CA 1
ATOM 688 C C . LEU A 1 84 ? -17.193 1.603 23.913 1.00 90.88 84 LEU A C 1
ATOM 690 O O . LEU A 1 84 ? -18.340 1.225 23.680 1.00 90.88 84 LEU A O 1
ATOM 694 N N . ASP A 1 85 ? -16.305 0.863 24.586 1.00 92.25 85 ASP A N 1
ATOM 695 C CA . ASP A 1 85 ? -16.537 -0.518 25.038 1.00 92.25 85 ASP A CA 1
ATOM 696 C C . ASP A 1 85 ? -16.974 -1.455 23.895 1.00 92.25 85 ASP A C 1
ATOM 698 O O . ASP A 1 85 ? -17.869 -2.292 24.009 1.00 92.25 85 ASP A O 1
ATOM 702 N N . TYR A 1 86 ? -16.367 -1.266 22.722 1.00 89.81 86 TYR A N 1
ATOM 703 C CA . TYR A 1 86 ? -16.676 -2.045 21.527 1.00 89.81 86 TYR A CA 1
ATOM 704 C C . TYR A 1 86 ? -15.705 -3.218 21.344 1.00 89.81 86 TYR A C 1
ATOM 706 O O . TYR A 1 86 ? -14.482 -3.040 21.371 1.00 89.81 86 TYR A O 1
ATOM 714 N N . ASP A 1 87 ? -16.235 -4.415 21.061 1.00 90.06 87 ASP A N 1
ATOM 715 C CA . ASP A 1 87 ? -15.413 -5.606 20.810 1.00 90.06 87 ASP A CA 1
ATOM 716 C C . ASP A 1 87 ? -14.593 -5.447 19.518 1.00 90.06 87 ASP A C 1
ATOM 718 O O . ASP A 1 87 ? -15.122 -5.482 18.401 1.00 90.06 87 ASP A O 1
ATOM 722 N N . THR A 1 88 ? -13.281 -5.263 19.689 1.00 88.88 88 THR A N 1
ATOM 723 C CA . THR A 1 88 ? -12.364 -4.850 18.624 1.00 88.88 88 THR A CA 1
ATOM 724 C C . THR A 1 88 ? -11.253 -5.870 18.391 1.00 88.88 88 THR A C 1
ATOM 726 O O . THR A 1 88 ? -10.468 -6.222 19.286 1.00 88.88 88 THR A O 1
ATOM 729 N N . ARG A 1 89 ? -11.128 -6.310 17.135 1.00 88.94 89 ARG A N 1
ATOM 730 C CA . ARG A 1 89 ? -10.092 -7.247 16.681 1.00 88.94 89 ARG A CA 1
ATOM 731 C C . ARG A 1 89 ? -9.116 -6.583 15.726 1.00 88.94 89 ARG A C 1
ATOM 733 O O . ARG A 1 89 ? -9.511 -5.789 14.884 1.00 88.94 89 ARG A O 1
ATOM 740 N N . ILE A 1 90 ? -7.845 -6.956 15.836 1.00 88.81 90 ILE A N 1
ATOM 741 C CA . ILE A 1 90 ? -6.792 -6.535 14.910 1.00 88.81 90 ILE A CA 1
ATOM 742 C C . ILE A 1 90 ? -6.493 -7.706 13.982 1.00 88.81 90 ILE A C 1
ATOM 744 O O . ILE A 1 90 ? -6.323 -8.835 14.441 1.00 88.81 90 ILE A O 1
ATOM 748 N N . THR A 1 91 ? -6.428 -7.428 12.685 1.00 84.56 91 THR A N 1
ATOM 749 C CA . THR A 1 91 ? -6.013 -8.373 11.650 1.00 84.56 91 THR A CA 1
ATOM 750 C C . THR A 1 91 ? -4.876 -7.754 10.850 1.00 84.56 91 THR A C 1
ATOM 752 O O . THR A 1 91 ? -5.050 -6.737 10.183 1.00 84.56 91 THR A O 1
ATOM 755 N N . VAL A 1 92 ? -3.708 -8.386 10.897 1.00 85.25 92 VAL A N 1
ATOM 756 C CA . VAL A 1 92 ? -2.554 -8.008 10.077 1.00 85.25 92 VAL A CA 1
ATOM 757 C C . VAL A 1 92 ? -2.507 -8.953 8.883 1.00 85.25 92 VAL A C 1
ATOM 759 O O . VAL A 1 92 ? -2.330 -10.155 9.067 1.00 85.25 92 VAL A O 1
ATOM 762 N N . LEU A 1 93 ? -2.707 -8.434 7.665 1.00 79.81 93 LEU A N 1
ATOM 763 C CA . LEU A 1 93 ? -2.735 -9.279 6.461 1.00 79.81 93 LEU A CA 1
ATOM 764 C C . LEU A 1 93 ? -1.343 -9.814 6.093 1.00 79.81 93 LEU A C 1
ATOM 766 O O . LEU A 1 93 ? -1.213 -10.946 5.620 1.00 79.81 93 LEU A O 1
ATOM 770 N N . GLY A 1 94 ? -0.302 -9.006 6.313 1.00 78.88 94 GLY A N 1
ATOM 771 C CA . GLY A 1 94 ? 1.090 -9.370 6.058 1.00 78.88 94 GLY A CA 1
ATOM 772 C C . GLY A 1 94 ? 1.340 -9.848 4.621 1.00 78.88 94 GLY A C 1
ATOM 773 O O . GLY A 1 94 ? 0.819 -9.299 3.651 1.00 78.88 94 GLY A O 1
ATOM 774 N N . HIS A 1 95 ? 2.131 -10.915 4.476 1.00 80.62 95 HIS A N 1
ATOM 775 C CA . HIS A 1 95 ? 2.611 -11.420 3.182 1.00 80.62 95 HIS A CA 1
ATOM 776 C C . HIS A 1 95 ? 1.513 -11.897 2.221 1.00 80.62 95 HIS A C 1
ATOM 778 O O . HIS A 1 95 ? 1.767 -12.001 1.021 1.00 80.62 95 HIS A O 1
ATOM 784 N N . VAL A 1 96 ? 0.291 -12.150 2.705 1.00 79.50 96 VAL A N 1
ATOM 785 C CA . VAL A 1 96 ? -0.841 -12.548 1.850 1.00 79.50 96 VAL A CA 1
ATOM 786 C C . VAL A 1 96 ? -1.124 -11.491 0.778 1.00 79.50 96 VAL A C 1
ATOM 788 O O . VAL A 1 96 ? -1.510 -11.843 -0.332 1.00 79.50 96 VAL A O 1
ATOM 791 N N . GLN A 1 97 ? -0.844 -10.217 1.063 1.00 68.75 97 GLN A N 1
ATOM 792 C CA . GLN A 1 97 ? -1.048 -9.102 0.131 1.00 68.75 97 GLN A CA 1
ATOM 793 C C . GLN A 1 97 ? -0.099 -9.114 -1.074 1.00 68.75 97 GLN A C 1
ATOM 795 O O . GLN A 1 97 ? -0.391 -8.484 -2.084 1.00 68.75 97 GLN A O 1
ATOM 800 N N . ARG A 1 98 ? 1.030 -9.824 -0.977 1.00 77.19 98 ARG A N 1
ATOM 801 C CA . ARG A 1 98 ? 2.006 -9.994 -2.067 1.00 77.19 98 ARG A CA 1
ATOM 802 C C . ARG A 1 98 ? 1.892 -11.360 -2.752 1.00 77.19 98 ARG A C 1
ATOM 804 O O . ARG A 1 98 ? 2.628 -11.635 -3.695 1.00 77.19 98 ARG A O 1
ATOM 811 N N . GLY A 1 99 ? 1.026 -12.232 -2.238 1.00 77.00 99 GLY A N 1
ATOM 812 C CA . GLY A 1 99 ? 0.814 -13.583 -2.740 1.00 77.00 99 GLY A CA 1
ATOM 813 C C . GLY A 1 99 ? -0.414 -13.702 -3.644 1.00 77.00 99 GLY A C 1
ATOM 814 O O . GLY A 1 99 ? -1.080 -12.728 -3.979 1.00 77.00 99 GLY A O 1
ATOM 815 N N . GLY A 1 100 ? -0.741 -14.941 -4.011 1.00 85.00 100 GLY A N 1
ATOM 816 C CA . GLY A 1 100 ? -1.903 -15.251 -4.845 1.00 85.00 100 GLY A CA 1
ATOM 817 C C . GLY A 1 100 ? -1.611 -15.235 -6.346 1.00 85.00 100 GLY A C 1
ATOM 818 O O . GLY A 1 100 ? -0.493 -14.996 -6.797 1.00 85.00 100 GLY A O 1
ATOM 819 N N . LYS A 1 101 ? -2.632 -15.570 -7.140 1.00 89.31 101 LYS A N 1
ATOM 820 C CA . LYS A 1 101 ? -2.535 -15.531 -8.604 1.00 89.31 101 LYS A CA 1
ATOM 821 C C . LYS A 1 101 ? -2.767 -14.087 -9.068 1.00 89.31 101 LYS A C 1
ATOM 823 O O . LYS A 1 101 ? -3.768 -13.513 -8.638 1.00 89.31 101 LYS A O 1
ATOM 828 N N . PRO A 1 102 ? -1.929 -13.533 -9.966 1.00 87.50 102 PRO A N 1
ATOM 829 C CA . PRO A 1 102 ? -2.144 -12.197 -10.523 1.00 87.50 102 PRO A CA 1
ATOM 830 C C . PRO A 1 102 ? -3.555 -12.062 -11.096 1.00 87.50 102 PRO A C 1
ATOM 832 O O . PRO A 1 102 ? -4.075 -13.033 -11.662 1.00 87.50 102 PRO A O 1
ATOM 835 N N . SER A 1 103 ? -4.177 -10.889 -10.983 1.00 87.25 103 SER A N 1
ATOM 836 C CA . SER A 1 103 ? -5.516 -10.662 -11.532 1.00 87.25 103 SER A CA 1
ATOM 837 C C . SER A 1 103 ? -5.515 -10.706 -13.067 1.00 87.25 103 SER A C 1
ATOM 839 O O . SER A 1 103 ? -4.467 -10.726 -13.716 1.00 87.25 103 SER A O 1
ATOM 841 N N . ALA A 1 104 ? -6.699 -10.731 -13.690 1.00 87.81 104 ALA A N 1
ATOM 842 C CA . ALA A 1 104 ? -6.787 -10.611 -15.148 1.00 87.81 104 ALA A CA 1
ATOM 843 C C . ALA A 1 104 ? -6.171 -9.292 -15.646 1.00 87.81 104 ALA A C 1
ATOM 845 O O . ALA A 1 104 ? -5.492 -9.291 -16.671 1.00 87.81 104 ALA A O 1
ATOM 846 N N . TYR A 1 105 ? -6.354 -8.205 -14.889 1.00 85.06 105 TYR A N 1
ATOM 847 C CA . TYR A 1 105 ? -5.770 -6.904 -15.193 1.00 85.06 105 TYR A CA 1
ATOM 848 C C . TYR A 1 105 ? -4.239 -6.946 -15.140 1.00 85.06 105 TYR A C 1
ATOM 850 O O . TYR A 1 105 ? -3.596 -6.585 -16.124 1.00 85.06 105 TYR A O 1
ATOM 858 N N . ASP A 1 106 ? -3.664 -7.489 -14.061 1.00 86.94 106 ASP A N 1
ATOM 859 C CA . ASP A 1 106 ? -2.205 -7.597 -13.897 1.00 86.94 106 ASP A CA 1
ATOM 860 C C . ASP A 1 106 ? -1.577 -8.431 -15.015 1.00 86.94 106 ASP A C 1
ATOM 862 O O . ASP A 1 106 ? -0.540 -8.066 -15.569 1.00 86.94 106 ASP A O 1
ATOM 866 N N . ARG A 1 107 ? -2.237 -9.530 -15.407 1.00 91.38 107 ARG A N 1
ATOM 867 C CA . ARG A 1 107 ? -1.783 -10.362 -16.530 1.00 91.38 107 ARG A CA 1
ATOM 868 C C . ARG A 1 107 ? -1.802 -9.596 -17.851 1.00 91.38 107 ARG A C 1
ATOM 870 O O . ARG A 1 107 ? -0.836 -9.683 -18.608 1.00 91.38 107 ARG A O 1
ATOM 877 N N . ILE A 1 108 ? -2.880 -8.865 -18.139 1.00 91.38 108 ILE A N 1
ATOM 878 C CA . ILE A 1 108 ? -3.029 -8.112 -19.393 1.00 91.38 108 ILE A CA 1
ATOM 879 C C . ILE A 1 108 ? -2.014 -6.968 -19.457 1.00 91.38 108 ILE A C 1
ATOM 881 O O . ILE A 1 108 ? -1.290 -6.853 -20.445 1.00 91.38 108 ILE A O 1
ATOM 885 N N . ILE A 1 109 ? -1.939 -6.135 -18.416 1.00 90.81 109 ILE A N 1
ATOM 886 C CA . ILE A 1 109 ? -1.024 -4.991 -18.384 1.00 90.81 109 ILE A CA 1
ATOM 887 C C . ILE A 1 109 ? 0.431 -5.454 -18.352 1.00 90.81 109 ILE A C 1
ATOM 889 O O . ILE A 1 109 ? 1.225 -4.949 -19.142 1.00 90.81 109 ILE A O 1
ATOM 893 N N . GLY A 1 110 ? 0.768 -6.461 -17.543 1.00 91.06 110 GLY A N 1
ATOM 894 C CA . GLY A 1 110 ? 2.112 -7.038 -17.520 1.00 91.06 110 GLY A CA 1
ATOM 895 C C . GLY A 1 110 ? 2.539 -7.580 -18.886 1.00 91.06 110 GLY A C 1
ATOM 896 O O . GLY A 1 110 ? 3.638 -7.282 -19.347 1.00 91.06 110 GLY A O 1
ATOM 897 N N . SER A 1 111 ? 1.648 -8.293 -19.585 1.00 94.94 111 SER A N 1
ATOM 898 C CA . SER A 1 111 ? 1.936 -8.801 -20.937 1.00 94.94 111 SER A CA 1
ATOM 899 C C . SER A 1 111 ? 2.132 -7.668 -21.948 1.00 94.94 111 SER A C 1
ATOM 901 O O . SER A 1 111 ? 3.059 -7.717 -22.753 1.00 94.94 111 SER A O 1
ATOM 903 N N . ARG A 1 112 ? 1.289 -6.627 -21.898 1.00 94.44 112 ARG A N 1
ATOM 904 C CA . ARG A 1 112 ? 1.393 -5.461 -22.791 1.00 94.44 112 ARG A CA 1
ATOM 905 C C . ARG A 1 112 ? 2.678 -4.672 -22.556 1.00 94.44 112 ARG A C 1
ATOM 907 O O . ARG A 1 112 ? 3.360 -4.347 -23.519 1.00 94.44 112 ARG A O 1
ATOM 914 N N . LEU A 1 113 ? 3.014 -4.392 -21.297 1.00 93.62 113 LEU A N 1
ATOM 915 C CA . LEU A 1 113 ? 4.244 -3.688 -20.933 1.00 93.62 113 LEU A CA 1
ATOM 916 C C . LEU A 1 113 ? 5.486 -4.504 -21.303 1.00 93.62 113 LEU A C 1
ATOM 918 O O . LEU A 1 113 ? 6.435 -3.944 -21.838 1.00 93.62 113 LEU A O 1
ATOM 922 N N . GLY A 1 114 ? 5.471 -5.820 -21.076 1.00 95.12 114 GLY A N 1
ATOM 923 C CA . GLY A 1 114 ? 6.578 -6.702 -21.450 1.00 95.12 114 GLY A CA 1
ATOM 924 C C . GLY A 1 114 ? 6.808 -6.763 -22.962 1.00 95.12 114 GLY A C 1
ATOM 925 O O . GLY A 1 114 ? 7.945 -6.641 -23.414 1.00 95.12 114 GLY A O 1
ATOM 926 N N . ALA A 1 115 ? 5.734 -6.893 -23.748 1.00 95.75 115 ALA A N 1
ATOM 927 C CA . ALA A 1 115 ? 5.818 -6.864 -25.208 1.00 95.75 115 ALA A CA 1
ATOM 928 C C . ALA A 1 115 ? 6.350 -5.516 -25.717 1.00 95.75 115 ALA A C 1
ATOM 930 O O . ALA A 1 115 ? 7.225 -5.481 -26.580 1.00 95.75 115 ALA A O 1
ATOM 931 N N . GLU A 1 116 ? 5.870 -4.411 -25.144 1.00 94.62 116 GLU A N 1
ATOM 932 C CA . GLU A 1 116 ? 6.317 -3.074 -25.527 1.00 94.62 116 GLU A CA 1
ATOM 933 C C . GLU A 1 116 ? 7.776 -2.811 -25.135 1.00 94.62 116 GLU A C 1
ATOM 935 O O . GLU A 1 116 ? 8.526 -2.225 -25.909 1.00 94.62 116 GLU A O 1
ATOM 940 N N . ALA A 1 117 ? 8.223 -3.313 -23.981 1.00 93.06 117 ALA A N 1
ATOM 941 C CA . ALA A 1 117 ? 9.624 -3.233 -23.575 1.00 93.06 117 ALA A CA 1
ATOM 942 C C . ALA A 1 117 ? 10.536 -3.976 -24.559 1.00 93.06 117 ALA A C 1
ATOM 944 O O . ALA A 1 117 ? 11.559 -3.436 -24.981 1.00 93.06 117 ALA A O 1
ATOM 945 N N . ALA A 1 118 ? 10.150 -5.193 -24.958 1.00 93.94 118 ALA A N 1
ATOM 946 C CA . ALA A 1 118 ? 10.898 -5.973 -25.940 1.00 93.94 118 ALA A CA 1
ATOM 947 C C . ALA A 1 118 ? 10.944 -5.268 -27.306 1.00 93.94 118 ALA A C 1
ATOM 949 O O . ALA A 1 118 ? 12.016 -5.160 -27.904 1.00 93.94 118 ALA A O 1
ATOM 950 N N . ASN A 1 119 ? 9.809 -4.732 -27.768 1.00 93.12 119 ASN A N 1
ATOM 951 C CA . ASN A 1 119 ? 9.738 -3.957 -29.007 1.00 93.12 119 ASN A CA 1
ATOM 952 C C . ASN A 1 119 ? 10.634 -2.720 -28.957 1.00 93.12 119 ASN A C 1
ATOM 954 O O . ASN A 1 119 ? 11.367 -2.467 -29.915 1.00 93.12 119 ASN A O 1
ATOM 958 N N . PHE A 1 120 ? 10.605 -1.979 -27.847 1.00 90.81 120 PHE A N 1
ATOM 959 C CA . PHE A 1 120 ? 11.424 -0.788 -27.663 1.00 90.81 120 PHE A CA 1
ATOM 960 C C . PHE A 1 120 ? 12.914 -1.122 -27.766 1.00 90.81 120 PHE A C 1
ATOM 962 O O . PHE A 1 120 ? 13.623 -0.484 -28.540 1.00 90.81 120 PHE A O 1
ATOM 969 N N . VAL A 1 121 ? 13.376 -2.155 -27.056 1.00 90.62 121 VAL A N 1
ATOM 970 C CA . VAL A 1 121 ? 14.786 -2.582 -27.080 1.00 90.62 121 VAL A CA 1
ATOM 971 C C . VAL A 1 121 ? 15.210 -3.099 -28.458 1.00 90.62 121 VAL A C 1
ATOM 973 O O . VAL A 1 121 ? 16.337 -2.859 -28.874 1.00 90.62 121 VAL A O 1
ATOM 976 N N . ALA A 1 122 ? 14.329 -3.790 -29.185 1.00 91.88 122 ALA A N 1
ATOM 977 C CA . ALA A 1 122 ? 14.658 -4.350 -30.496 1.00 91.88 122 ALA A CA 1
ATOM 978 C C . ALA A 1 122 ? 14.788 -3.294 -31.611 1.00 91.88 122 ALA A C 1
ATOM 980 O O . ALA A 1 122 ? 15.511 -3.524 -32.579 1.00 91.88 122 ALA A O 1
ATOM 981 N N . HIS A 1 123 ? 14.084 -2.163 -31.498 1.00 89.25 123 HIS A N 1
ATOM 982 C CA . HIS A 1 123 ? 13.984 -1.159 -32.567 1.00 89.25 123 HIS A CA 1
ATOM 983 C C . HIS A 1 123 ? 14.661 0.178 -32.245 1.00 89.25 123 HIS A C 1
ATOM 985 O O .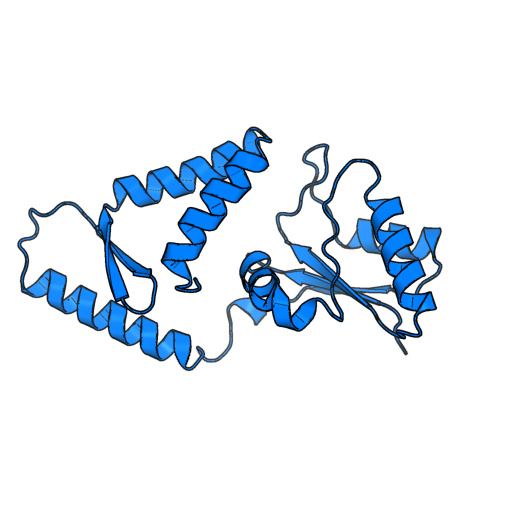 HIS A 1 123 ? 14.682 1.061 -33.100 1.00 89.25 123 HIS A O 1
ATOM 991 N N . ASN A 1 124 ? 15.201 0.353 -31.038 1.00 85.38 124 ASN A N 1
ATOM 992 C CA . ASN A 1 124 ? 15.909 1.567 -30.641 1.00 85.38 124 ASN A CA 1
ATOM 993 C C . ASN A 1 124 ? 17.355 1.244 -30.271 1.00 85.38 124 ASN A C 1
ATOM 995 O O . ASN A 1 124 ? 17.641 0.222 -29.652 1.00 85.38 124 ASN A O 1
ATOM 999 N N . ASP A 1 125 ? 18.266 2.156 -30.599 1.00 79.81 125 ASP A N 1
ATOM 1000 C CA . ASP A 1 125 ? 19.657 2.038 -30.181 1.00 79.81 125 ASP A CA 1
ATOM 1001 C C . ASP A 1 125 ? 19.805 2.250 -28.668 1.00 79.81 125 AS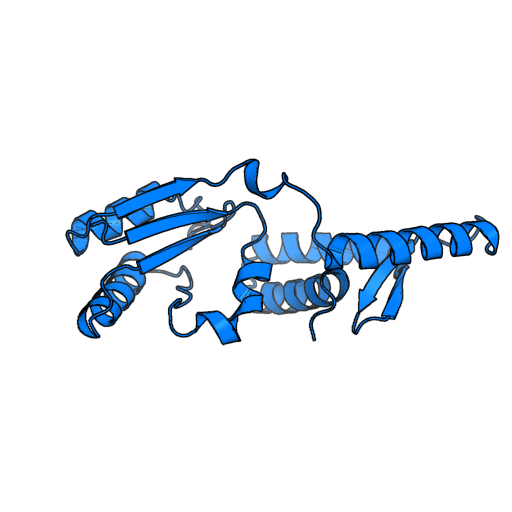P A C 1
ATOM 1003 O O . ASP A 1 125 ? 19.197 3.140 -28.071 1.00 79.81 125 ASP A O 1
ATOM 1007 N N . PHE A 1 126 ? 20.743 1.530 -28.053 1.00 72.00 126 PHE A N 1
ATOM 1008 C CA . PHE A 1 126 ? 21.097 1.660 -26.630 1.00 72.00 126 PHE A CA 1
ATOM 1009 C C . PHE A 1 126 ? 21.711 3.019 -26.232 1.00 72.00 126 PHE A C 1
ATOM 1011 O O . PHE A 1 126 ? 22.136 3.200 -25.094 1.00 72.00 126 PHE A O 1
ATOM 1018 N N . LYS A 1 127 ? 21.780 3.983 -27.157 1.00 76.94 127 LYS A N 1
ATOM 1019 C CA . LYS A 1 127 ? 22.197 5.368 -26.884 1.00 76.94 127 LYS A CA 1
ATOM 1020 C C . LYS A 1 127 ? 21.060 6.235 -26.334 1.00 76.94 127 LYS A C 1
ATOM 1022 O O . LYS A 1 127 ? 21.309 7.370 -25.935 1.00 76.94 127 LYS A O 1
ATOM 1027 N N . VAL A 1 128 ? 19.825 5.731 -26.334 1.00 76.38 128 VAL A N 1
ATOM 1028 C CA . VAL A 1 128 ? 18.681 6.421 -25.732 1.00 76.38 128 VAL A CA 1
ATOM 1029 C C . VAL A 1 128 ? 18.806 6.388 -24.205 1.00 76.38 128 VAL A C 1
ATOM 1031 O O . VAL A 1 128 ? 19.232 5.393 -23.623 1.00 76.38 128 VAL A O 1
ATOM 1034 N N . SER A 1 129 ? 18.445 7.495 -23.550 1.00 84.19 129 SER A N 1
ATOM 1035 C CA . SER A 1 129 ? 18.420 7.581 -22.085 1.00 84.19 129 SER A CA 1
ATOM 1036 C C . SER A 1 129 ? 17.499 6.503 -21.491 1.00 84.19 129 SER A C 1
ATOM 1038 O O . SER A 1 129 ? 16.459 6.224 -22.090 1.00 84.19 129 SER A O 1
ATOM 1040 N N . PRO A 1 130 ? 17.825 5.906 -20.328 1.00 89.25 130 PRO A N 1
ATOM 1041 C CA . PRO A 1 130 ? 16.973 4.903 -19.702 1.00 89.25 130 PRO A CA 1
ATOM 1042 C C . PRO A 1 130 ? 15.548 5.412 -19.468 1.00 89.25 130 PRO A C 1
ATOM 1044 O O . PRO A 1 130 ? 15.333 6.547 -19.030 1.00 89.25 130 PRO A O 1
ATOM 1047 N N . ILE A 1 131 ? 14.576 4.540 -19.717 1.00 90.31 131 ILE A N 1
ATOM 1048 C CA . ILE A 1 131 ? 13.153 4.851 -19.611 1.00 90.31 131 ILE A CA 1
ATOM 1049 C C . ILE A 1 131 ? 12.401 3.839 -18.744 1.00 90.31 131 ILE A C 1
ATOM 1051 O O . ILE A 1 131 ? 12.849 2.713 -18.537 1.00 90.31 131 ILE A O 1
ATOM 1055 N N . ILE A 1 132 ? 11.226 4.249 -18.278 1.00 90.50 132 ILE A N 1
ATOM 1056 C CA . ILE A 1 132 ? 10.209 3.425 -17.631 1.00 90.50 132 ILE A CA 1
ATOM 1057 C C . ILE A 1 132 ? 8.984 3.378 -18.542 1.00 90.50 132 ILE A C 1
ATOM 1059 O O . ILE A 1 132 ? 8.549 4.410 -19.055 1.00 90.50 132 ILE A O 1
ATOM 1063 N N . LEU A 1 133 ? 8.399 2.192 -18.703 1.00 90.69 133 LEU A N 1
ATOM 1064 C CA . LEU A 1 133 ? 7.073 2.055 -19.293 1.00 90.69 133 LEU A CA 1
ATOM 1065 C C . LEU A 1 133 ? 6.001 2.185 -18.212 1.00 90.69 133 LEU A C 1
ATOM 1067 O O . LEU A 1 133 ? 6.064 1.515 -17.183 1.00 90.69 133 LEU A O 1
ATOM 1071 N N . ALA A 1 134 ? 5.010 3.029 -18.465 1.00 87.50 134 ALA A N 1
ATOM 1072 C CA . ALA A 1 134 ? 3.887 3.290 -17.569 1.00 87.50 134 ALA A CA 1
ATOM 1073 C C . ALA A 1 134 ? 2.555 3.167 -18.322 1.00 87.50 134 ALA A C 1
ATOM 1075 O O . ALA A 1 134 ? 2.537 3.156 -19.554 1.00 87.50 134 ALA A O 1
ATOM 1076 N N . VAL A 1 135 ? 1.430 3.094 -17.603 1.00 84.56 135 VAL A N 1
ATOM 1077 C CA . VAL A 1 135 ? 0.092 3.028 -18.213 1.00 84.56 135 VAL A CA 1
ATOM 1078 C C . VAL A 1 135 ? -0.773 4.169 -17.704 1.00 84.56 135 VAL A C 1
ATOM 1080 O O . VAL A 1 135 ? -1.044 4.278 -16.513 1.00 84.56 135 VAL A O 1
ATOM 1083 N N . ARG A 1 136 ? -1.286 4.991 -18.623 1.00 80.12 136 ARG A N 1
ATOM 1084 C CA . ARG A 1 136 ? -2.233 6.070 -18.308 1.00 80.12 136 ARG A CA 1
ATOM 1085 C C . ARG A 1 136 ? -3.386 6.056 -19.298 1.00 80.12 136 ARG A C 1
ATOM 1087 O O . ARG A 1 136 ? -3.160 6.103 -20.506 1.00 80.12 136 ARG A O 1
ATOM 1094 N N . GLY A 1 137 ? -4.623 5.985 -18.801 1.00 80.44 137 GLY A N 1
ATOM 1095 C CA . GLY A 1 137 ? -5.811 5.954 -19.663 1.00 80.44 137 GLY A CA 1
ATOM 1096 C C . GLY A 1 137 ? -5.752 4.832 -20.707 1.00 80.44 137 GLY A C 1
ATOM 1097 O O . GLY A 1 137 ? -5.999 5.069 -21.887 1.00 80.44 137 GLY A O 1
ATOM 1098 N N . ASN A 1 138 ? -5.345 3.628 -20.284 1.00 82.50 138 ASN A N 1
ATOM 1099 C CA . ASN A 1 138 ? -5.182 2.436 -21.129 1.00 82.50 138 ASN A CA 1
ATOM 1100 C C . ASN A 1 138 ? -4.122 2.542 -22.259 1.00 82.50 138 ASN A C 1
ATOM 1102 O O . ASN A 1 138 ? -4.047 1.672 -23.137 1.00 82.50 138 ASN A O 1
ATOM 1106 N N . ARG A 1 139 ? -3.277 3.581 -22.241 1.00 86.50 139 ARG A N 1
ATOM 1107 C CA . ARG A 1 139 ? -2.163 3.783 -23.182 1.00 86.50 139 ARG A CA 1
ATOM 1108 C C . ARG A 1 139 ? -0.824 3.591 -22.482 1.00 86.50 139 ARG A C 1
ATOM 1110 O O . ARG A 1 139 ? -0.690 3.964 -21.319 1.00 86.50 139 ARG A O 1
ATOM 1117 N N . ILE A 1 140 ? 0.146 3.034 -23.205 1.00 89.88 140 ILE A N 1
ATOM 1118 C CA . ILE A 1 140 ? 1.521 2.899 -22.718 1.00 89.88 140 ILE A CA 1
ATOM 1119 C C . ILE A 1 140 ? 2.246 4.231 -22.923 1.00 89.88 140 ILE A C 1
ATOM 1121 O O . ILE A 1 140 ? 2.106 4.865 -23.970 1.00 89.88 140 ILE A O 1
ATOM 1125 N N . LEU A 1 141 ? 2.986 4.660 -21.906 1.00 89.75 141 LEU A N 1
ATOM 1126 C CA . LEU A 1 141 ? 3.819 5.856 -21.903 1.00 89.75 141 LEU A CA 1
ATOM 1127 C C . LEU A 1 141 ? 5.279 5.466 -21.679 1.00 89.75 141 LEU A C 1
ATOM 1129 O O . LEU A 1 141 ? 5.555 4.543 -20.917 1.00 89.75 141 LEU A O 1
ATOM 1133 N N . TYR A 1 142 ? 6.194 6.224 -22.279 1.00 90.25 142 TYR A N 1
ATOM 1134 C CA . TYR A 1 142 ? 7.634 6.120 -22.051 1.00 90.25 142 TYR A CA 1
ATOM 1135 C C . TYR A 1 142 ? 8.052 7.326 -21.216 1.00 90.25 142 TYR A C 1
ATOM 1137 O O . TYR A 1 142 ? 7.899 8.469 -21.647 1.00 90.25 142 TYR A O 1
ATOM 1145 N N . LEU A 1 143 ? 8.530 7.077 -20.005 1.00 89.00 143 LEU A N 1
ATOM 1146 C CA . LEU A 1 143 ? 8.925 8.114 -19.061 1.00 89.00 143 LEU A CA 1
ATOM 1147 C C . LEU A 1 143 ? 10.440 8.072 -18.860 1.00 89.00 143 LEU A C 1
ATOM 1149 O O . LEU A 1 143 ? 10.983 6.979 -18.702 1.00 89.00 1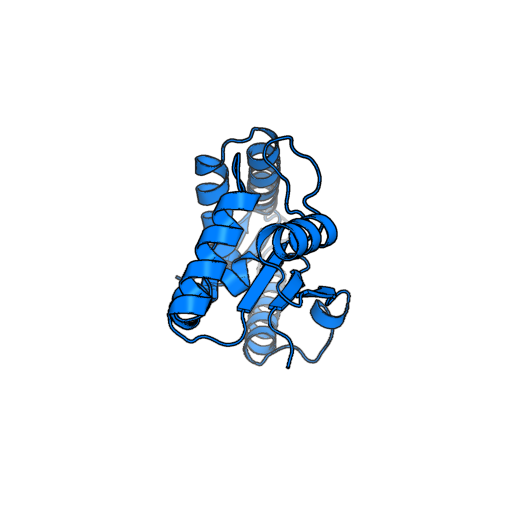43 LEU A O 1
ATOM 1153 N N . PRO A 1 144 ? 11.146 9.213 -18.811 1.00 89.75 144 PRO A N 1
ATOM 1154 C CA . PRO A 1 144 ? 12.560 9.217 -18.455 1.00 89.75 144 PRO A CA 1
ATOM 1155 C C . PRO A 1 144 ? 12.765 8.634 -17.049 1.00 89.75 144 PRO A C 1
ATOM 1157 O O . PRO A 1 144 ? 12.118 9.069 -16.089 1.00 89.75 144 PRO A O 1
ATOM 1160 N N . LEU A 1 145 ? 13.674 7.662 -16.916 1.00 88.06 145 LEU A N 1
ATOM 1161 C CA . LEU A 1 145 ? 13.918 6.955 -15.652 1.00 88.06 145 LEU A CA 1
ATOM 1162 C C . LEU A 1 145 ? 14.300 7.933 -14.537 1.00 88.06 145 LEU A C 1
ATOM 1164 O O . LEU A 1 145 ? 13.672 7.949 -13.482 1.00 88.06 145 LEU A O 1
ATOM 1168 N N . VAL A 1 146 ? 15.299 8.780 -14.798 1.00 90.44 146 VAL A N 1
ATOM 1169 C CA . VAL A 1 146 ? 15.847 9.718 -13.806 1.00 90.44 146 VAL A CA 1
ATOM 1170 C C . VAL A 1 146 ? 14.775 10.688 -13.308 1.00 90.44 146 VAL A C 1
ATOM 1172 O O . VAL A 1 146 ? 14.642 10.903 -12.108 1.00 90.44 146 VAL A O 1
ATOM 1175 N N . GLU A 1 147 ? 13.960 11.235 -14.212 1.00 87.00 147 GLU A N 1
ATOM 1176 C CA . GLU A 1 147 ? 12.883 12.155 -13.838 1.00 87.00 147 GLU A CA 1
ATOM 1177 C C . GLU A 1 147 ? 11.817 11.463 -12.979 1.00 87.00 147 GLU A C 1
ATOM 1179 O O . GLU A 1 147 ? 11.341 12.027 -11.994 1.00 87.00 147 GLU A O 1
ATOM 1184 N N . THR A 1 148 ? 11.462 10.226 -13.325 1.00 84.12 148 THR A N 1
ATOM 1185 C CA . THR A 1 148 ? 10.450 9.442 -12.602 1.00 84.12 148 THR A CA 1
ATOM 1186 C C . THR A 1 148 ? 10.927 9.065 -11.198 1.00 84.12 148 THR A C 1
ATOM 1188 O O . THR A 1 148 ? 10.175 9.189 -10.228 1.00 84.12 148 THR A O 1
ATOM 1191 N N . VAL A 1 149 ? 12.197 8.671 -11.066 1.00 86.44 149 VAL A N 1
ATOM 1192 C CA . VAL A 1 149 ? 12.824 8.391 -9.766 1.00 86.44 149 VAL A CA 1
ATOM 1193 C C . VAL A 1 149 ? 12.868 9.657 -8.912 1.00 86.44 149 VAL A C 1
ATOM 1195 O O . VAL A 1 149 ? 12.412 9.630 -7.771 1.00 86.44 149 VAL A O 1
ATOM 1198 N N . ASN A 1 150 ? 13.300 10.790 -9.473 1.00 86.00 150 ASN A N 1
ATOM 1199 C CA . ASN A 1 150 ? 13.342 12.064 -8.748 1.00 86.00 150 ASN A CA 1
ATOM 1200 C C . ASN A 1 150 ? 11.954 12.512 -8.269 1.00 86.00 150 ASN A C 1
ATOM 1202 O O . ASN A 1 150 ? 11.821 13.002 -7.150 1.00 86.00 150 ASN A O 1
ATOM 1206 N N . LYS A 1 151 ? 10.901 12.298 -9.070 1.00 79.44 151 LYS A N 1
ATOM 1207 C CA . LYS A 1 151 ? 9.514 12.562 -8.646 1.00 79.44 151 LYS A CA 1
ATOM 1208 C C . LYS A 1 151 ? 9.086 11.675 -7.477 1.00 79.44 151 LYS A C 1
ATOM 1210 O O . LYS A 1 151 ? 8.404 12.157 -6.579 1.00 79.44 151 LYS A O 1
ATOM 1215 N N . THR A 1 152 ? 9.513 10.415 -7.460 1.00 74.88 152 THR A N 1
ATOM 1216 C CA . THR A 1 152 ? 9.220 9.473 -6.364 1.00 74.88 152 THR A CA 1
ATOM 1217 C C . THR A 1 152 ? 9.951 9.866 -5.075 1.00 74.88 152 THR A C 1
ATOM 1219 O O . THR A 1 152 ? 9.360 9.862 -3.997 1.00 74.88 152 THR A O 1
ATOM 1222 N N . ILE A 1 153 ? 11.213 10.293 -5.183 1.00 77.94 153 ILE A N 1
ATOM 1223 C CA . ILE A 1 153 ? 11.987 10.826 -4.049 1.00 77.94 153 ILE A CA 1
ATOM 1224 C C . ILE A 1 153 ? 11.328 12.100 -3.504 1.00 77.94 153 ILE A C 1
ATOM 1226 O O . ILE A 1 153 ? 11.130 12.219 -2.298 1.00 77.94 153 ILE A O 1
ATOM 1230 N N . ALA A 1 154 ? 10.888 13.008 -4.380 1.00 75.75 154 ALA A N 1
ATOM 1231 C CA . ALA A 1 154 ? 10.212 14.240 -3.975 1.00 75.75 154 ALA A CA 1
ATOM 1232 C C . ALA A 1 154 ? 8.905 13.993 -3.196 1.00 75.75 154 ALA A C 1
ATOM 1234 O O . ALA A 1 154 ? 8.560 14.795 -2.328 1.00 75.75 154 ALA A O 1
ATOM 1235 N N . VAL A 1 155 ? 8.183 12.894 -3.466 1.00 71.00 155 VAL A N 1
ATOM 1236 C CA . VAL A 1 155 ? 7.031 12.478 -2.640 1.00 71.00 155 VAL A CA 1
ATOM 1237 C C . VAL A 1 155 ? 7.488 12.157 -1.217 1.00 71.00 155 VAL A C 1
ATOM 1239 O O . VAL A 1 155 ? 6.882 12.645 -0.268 1.00 71.00 155 VAL A O 1
ATOM 1242 N N . SER A 1 156 ? 8.569 11.387 -1.072 1.00 69.81 156 SER A N 1
ATOM 1243 C CA . SER A 1 156 ? 9.119 11.009 0.239 1.00 69.81 156 SER A CA 1
ATOM 1244 C C . SER A 1 156 ? 9.585 12.239 1.024 1.00 69.81 156 SER A C 1
ATOM 1246 O O . SER A 1 156 ? 9.223 12.410 2.184 1.00 69.81 156 SER A O 1
ATOM 1248 N N . GLU A 1 157 ? 10.277 13.174 0.369 1.00 75.50 157 GLU A N 1
ATOM 1249 C CA . GLU A 1 157 ? 10.675 14.437 1.002 1.00 75.50 157 GLU A CA 1
ATOM 1250 C C . GLU A 1 157 ? 9.478 15.310 1.413 1.00 75.50 157 GLU A C 1
ATOM 1252 O O . GLU A 1 157 ? 9.533 16.014 2.422 1.00 75.50 157 GLU A O 1
ATOM 1257 N N . ALA A 1 158 ? 8.398 15.317 0.626 1.00 68.81 158 ALA A N 1
ATOM 1258 C CA . ALA A 1 158 ? 7.194 16.077 0.960 1.00 68.81 158 ALA A CA 1
ATOM 1259 C C . ALA A 1 158 ? 6.479 15.506 2.195 1.00 68.81 158 ALA A C 1
ATOM 1261 O O . ALA A 1 158 ? 5.919 16.285 2.974 1.00 68.81 158 ALA A O 1
ATOM 1262 N N . ILE A 1 159 ? 6.533 14.178 2.381 1.00 66.69 159 ILE A N 1
ATOM 1263 C CA . ILE A 1 159 ? 6.061 13.490 3.591 1.00 66.69 159 ILE A CA 1
ATOM 1264 C C . ILE A 1 159 ? 6.887 13.954 4.797 1.00 66.69 159 ILE A C 1
ATOM 1266 O O . ILE A 1 159 ? 6.314 14.438 5.771 1.00 66.69 159 ILE A O 1
ATOM 1270 N N . GLU A 1 160 ? 8.221 13.921 4.705 1.00 67.25 160 GLU A N 1
ATOM 1271 C CA . GLU A 1 160 ? 9.111 14.368 5.792 1.00 67.25 160 GLU A CA 1
ATOM 1272 C C . GLU A 1 160 ? 8.893 15.842 6.173 1.00 67.25 160 GLU A C 1
ATOM 1274 O O . GLU A 1 160 ? 8.912 16.208 7.348 1.00 67.25 160 GLU A O 1
ATOM 1279 N N . LYS A 1 161 ? 8.640 16.706 5.182 1.00 69.88 161 LYS A N 1
ATOM 1280 C CA . LYS A 1 161 ? 8.444 18.153 5.379 1.00 69.88 161 LYS A CA 1
ATOM 1281 C C . LYS A 1 161 ? 7.026 18.533 5.840 1.00 69.88 161 LYS A C 1
ATOM 1283 O O . LYS A 1 161 ? 6.755 19.725 5.986 1.00 69.88 161 LYS A O 1
ATOM 1288 N N . ARG A 1 162 ? 6.121 17.567 6.066 1.00 61.75 162 ARG A N 1
ATOM 1289 C CA . ARG A 1 162 ? 4.714 17.778 6.490 1.00 61.75 162 ARG A CA 1
ATOM 1290 C C . ARG A 1 162 ? 3.902 18.685 5.558 1.00 61.75 162 ARG A C 1
ATOM 1292 O O . ARG A 1 162 ? 2.950 19.346 5.977 1.00 61.75 162 ARG A O 1
ATOM 1299 N N . VAL A 1 163 ? 4.249 18.732 4.272 1.00 60.28 163 VAL A N 1
ATOM 1300 C CA . VAL A 1 163 ? 3.506 19.539 3.293 1.00 60.28 163 VAL A CA 1
ATOM 1301 C C . VAL A 1 163 ? 2.403 18.677 2.682 1.00 60.28 163 VAL A C 1
ATOM 1303 O O . VAL A 1 163 ? 2.454 18.313 1.509 1.00 60.28 163 VAL A O 1
ATOM 1306 N N . TYR A 1 164 ? 1.382 18.347 3.478 1.00 56.72 164 TYR A N 1
ATOM 1307 C CA . TYR A 1 164 ? 0.330 17.377 3.124 1.00 56.72 164 TYR A CA 1
ATOM 1308 C C . TYR A 1 164 ? -0.388 17.692 1.801 1.00 56.72 164 TYR A C 1
ATOM 1310 O O . TYR A 1 164 ? -0.671 16.804 0.998 1.00 56.72 164 TYR A O 1
ATOM 1318 N N . LYS A 1 165 ? -0.610 18.980 1.507 1.00 51.06 165 LYS A N 1
ATOM 1319 C CA . LYS A 1 165 ? -1.200 19.416 0.231 1.00 51.06 165 LYS A CA 1
ATOM 1320 C C . LYS A 1 165 ? -0.295 19.092 -0.964 1.00 51.06 165 LYS A C 1
ATOM 1322 O O . LYS A 1 165 ? -0.780 18.677 -2.012 1.00 51.06 165 LYS A O 1
ATOM 1327 N N . GLN A 1 166 ? 1.016 19.265 -0.807 1.00 47.81 166 GLN A N 1
ATOM 1328 C CA . GLN A 1 166 ? 2.000 18.945 -1.840 1.00 47.81 166 GLN A CA 1
ATOM 1329 C C . GLN A 1 166 ? 2.200 17.430 -1.957 1.00 47.81 166 GLN A C 1
ATOM 1331 O O . GLN A 1 166 ? 2.259 16.925 -3.074 1.00 47.81 166 GLN A O 1
ATOM 1336 N N . GLN A 1 167 ? 2.202 16.700 -0.838 1.00 52.75 167 GLN A N 1
ATOM 1337 C CA . GLN A 1 167 ? 2.198 15.237 -0.808 1.00 52.75 167 GLN A CA 1
ATOM 1338 C C . GLN A 1 167 ? 1.021 14.671 -1.608 1.00 52.75 167 GLN A C 1
ATOM 1340 O O . GLN A 1 167 ? 1.241 13.856 -2.495 1.00 52.75 167 GLN A O 1
ATOM 1345 N N . PHE A 1 168 ? -0.213 15.115 -1.351 1.00 53.31 168 PHE A N 1
ATOM 1346 C CA . PHE A 1 168 ? -1.395 14.599 -2.049 1.00 53.31 168 PHE A CA 1
ATOM 1347 C C . PHE A 1 168 ? -1.334 14.854 -3.566 1.00 53.31 168 PHE A C 1
ATOM 1349 O O . PHE A 1 168 ? -1.645 13.975 -4.373 1.00 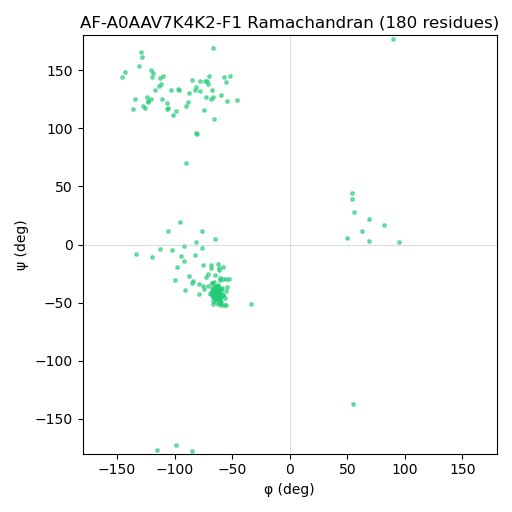53.31 168 PHE A O 1
ATOM 1356 N N . ILE A 1 169 ? -0.869 16.038 -3.975 1.00 54.25 169 ILE A N 1
ATOM 1357 C CA . ILE A 1 169 ? -0.697 16.394 -5.392 1.00 54.25 169 ILE A CA 1
ATOM 1358 C C . ILE A 1 169 ? 0.397 15.538 -6.050 1.00 54.25 169 ILE A C 1
ATOM 1360 O O . ILE A 1 169 ? 0.195 15.010 -7.142 1.00 54.25 169 ILE A O 1
ATOM 1364 N N . LEU A 1 170 ? 1.545 15.364 -5.393 1.00 52.72 170 LEU A N 1
ATOM 1365 C CA . LEU A 1 170 ? 2.643 14.556 -5.930 1.00 52.72 170 LEU A CA 1
ATOM 1366 C C . LEU A 1 170 ? 2.273 13.067 -5.974 1.00 52.72 170 LEU A C 1
ATOM 1368 O O . LEU A 1 170 ? 2.515 12.394 -6.973 1.00 52.72 170 LEU A O 1
ATOM 1372 N N . HIS A 1 171 ? 1.624 12.567 -4.925 1.00 55.44 171 HIS A N 1
ATOM 1373 C CA . HIS A 1 171 ? 1.201 11.178 -4.819 1.00 55.44 171 HIS A CA 1
ATOM 1374 C C . HIS A 1 171 ? 0.115 10.833 -5.847 1.00 55.44 171 HIS A C 1
ATOM 1376 O O . HIS A 1 171 ? 0.201 9.798 -6.510 1.00 55.44 171 HIS A O 1
ATOM 1382 N N . SER A 1 172 ? -0.888 11.698 -6.036 1.00 52.91 172 SER A N 1
ATOM 1383 C CA . SER A 1 172 ? -1.906 11.513 -7.082 1.00 52.91 172 SER A CA 1
ATOM 1384 C C . SER A 1 172 ? -1.292 11.517 -8.485 1.00 52.91 172 SER A C 1
ATOM 1386 O O . SER A 1 172 ? -1.634 10.655 -9.295 1.00 52.91 172 SER A O 1
ATOM 1388 N N . ALA A 1 173 ? -0.318 12.393 -8.751 1.00 56.47 173 ALA A N 1
ATOM 1389 C CA . ALA A 1 173 ? 0.390 12.425 -10.027 1.00 56.47 173 ALA A CA 1
ATOM 1390 C C . ALA A 1 173 ? 1.177 11.129 -10.305 1.00 56.47 173 ALA A C 1
ATOM 1392 O O . ALA A 1 173 ? 1.086 10.600 -11.412 1.00 56.47 173 ALA A O 1
ATOM 1393 N N . VAL A 1 174 ? 1.896 10.584 -9.315 1.00 56.38 174 VAL A N 1
ATOM 1394 C CA . VAL A 1 174 ? 2.631 9.309 -9.462 1.00 56.38 174 VAL A CA 1
ATOM 1395 C C . VAL A 1 174 ? 1.665 8.123 -9.587 1.00 56.38 174 VAL A C 1
ATOM 1397 O O . VAL A 1 174 ? 1.833 7.266 -10.455 1.00 56.38 174 VAL A O 1
ATOM 1400 N N . THR A 1 175 ? 0.598 8.093 -8.786 1.00 54.56 175 THR A N 1
ATOM 1401 C CA . THR A 1 175 ? -0.373 6.982 -8.767 1.00 54.56 175 THR A CA 1
ATOM 1402 C C . THR A 1 175 ? -1.154 6.874 -10.077 1.00 54.56 175 THR A C 1
ATOM 1404 O O . THR A 1 175 ? -1.388 5.763 -10.564 1.00 54.56 175 THR A O 1
ATOM 1407 N N . GLN A 1 176 ? -1.505 8.007 -10.696 1.00 55.16 176 GLN A N 1
ATOM 1408 C CA . GLN A 1 176 ? -2.167 8.047 -12.008 1.00 55.16 176 GLN A CA 1
ATOM 1409 C C . GLN A 1 176 ? -1.322 7.429 -13.133 1.00 55.16 176 GLN A C 1
ATOM 1411 O O . GLN A 1 176 ? -1.872 7.034 -14.162 1.00 55.16 176 GLN A O 1
ATOM 1416 N N . TRP A 1 177 ? 0.001 7.347 -12.971 1.00 47.06 177 TRP A N 1
ATOM 1417 C CA . TRP A 1 177 ? 0.896 6.754 -13.972 1.00 47.06 177 TRP A CA 1
ATOM 1418 C C . TRP A 1 177 ? 1.061 5.245 -13.797 1.00 47.06 177 TRP A C 1
ATOM 1420 O O . TRP A 1 177 ? 1.348 4.541 -14.764 1.00 47.06 177 TRP A O 1
ATOM 1430 N N . VAL A 1 178 ? 0.889 4.756 -12.568 1.00 42.62 178 VAL A N 1
ATOM 1431 C CA . VAL A 1 178 ? 1.081 3.342 -12.219 1.00 42.62 178 VAL A CA 1
ATOM 1432 C C . VAL A 1 178 ? -0.223 2.557 -12.352 1.00 42.62 178 VAL A C 1
ATOM 1434 O O . VAL A 1 178 ? -0.221 1.423 -12.821 1.00 42.62 178 VAL A O 1
ATOM 1437 N N . THR A 1 179 ? -1.351 3.154 -11.964 1.00 41.44 179 THR A N 1
ATOM 1438 C CA . THR A 1 179 ? -2.626 2.425 -11.834 1.00 41.44 179 THR A CA 1
ATOM 1439 C C . THR A 1 179 ? -3.550 2.571 -13.040 1.00 41.44 179 THR A C 1
ATOM 1441 O O . THR A 1 179 ? -4.429 1.735 -13.236 1.00 41.44 179 THR A O 1
ATOM 1444 N N . GLY A 1 180 ? -3.352 3.594 -13.878 1.00 41.25 180 GLY A N 1
ATOM 1445 C CA . GLY A 1 180 ? -4.163 3.821 -15.075 1.00 41.25 180 GLY A CA 1
ATOM 1446 C C . GLY A 1 180 ? -5.616 4.247 -14.816 1.00 41.25 180 GLY A C 1
ATOM 1447 O O . GLY A 1 180 ? -6.349 4.424 -15.791 1.00 41.25 180 GLY A O 1
ATOM 1448 N N . PHE A 1 181 ? -6.025 4.442 -13.557 1.00 36.69 181 PHE A N 1
ATOM 1449 C CA . PHE A 1 181 ? -7.330 5.004 -13.202 1.00 36.69 181 PHE A CA 1
ATOM 1450 C C . PHE A 1 181 ? -7.319 6.531 -13.383 1.00 36.69 181 PHE A C 1
ATOM 1452 O O . PHE A 1 181 ? -6.359 7.202 -12.997 1.00 36.69 181 PHE A O 1
ATOM 1459 N N . GLN A 1 182 ? -8.357 7.046 -14.052 1.00 37.44 182 GLN A N 1
ATOM 1460 C CA . GLN A 1 182 ? -8.588 8.476 -14.289 1.00 37.44 182 GLN A CA 1
ATOM 1461 C C . GLN A 1 182 ? -9.264 9.131 -13.091 1.00 37.44 182 GLN A C 1
ATOM 1463 O O . GLN A 1 182 ? -10.192 8.499 -12.542 1.00 37.44 182 GLN A O 1
#

Foldseek 3Di:
DAAEEEEEDEPCPVVVCVCVVVCVVADDDQDAAVPSLVVVLVVSVVCVVVVDRHHYHYDYQCDAHPVRHGDDPVVSQCSNCVPPVGRYDYDYCPCVVVDDDDDPVCVVVVVVQVVVVVVCPVPDDPVDADWDWWAAQNDIDTHHPVVLVVLVVVLVVCVVVVVVVVNVVSVVVNCNGHPRDD

InterPro domains:
  IPR000023 Phosphofructokinase domain [PF00365] (38-120)
  IPR015912 Phosphofructokinase, conserved site [PS00433] (89-107)
  IPR022953 ATP-dependent 6-phosphofructokinase [PR00476] (51-63)
  IPR022953 ATP-dependent 6-phosphofructokinase [PR00476] (85-107)
  IPR035966 Phosphofructokinase superfamily [G3DSA:3.40.50.460] (34-168)
  IPR035966 Phosphofructokinase superfamily [SSF53784] (34-158)

Secondary structure (DSSP, 8-state):
--SEEEEEESS-HHHHHHTHHHHTTT-------TTHHHHHHHHHHHHHHTT---EEEEEETT-B-TTS-B--HHHHHHHHHHHH---EEEEE-GGGGG-SPPPHHHHHHHHHHHHHHHHHHHHS-TTSPPEEEEEETTEEEEEEHHHHHHHHHHHHHHHHTT-HHHHHHHHHHHHHHHS---

Sequence (182 aa):
MFDFIVIHLFDLSLSLILLYPFFNQFMQPVEVFSGWEDDICQVLSNVRKTGQRFNIVFLAEGALDEHNDPLESIRIKKAIVDRLDYDTRITVLGHVQRGGKPSAYDRIIGSRLGAEAANFVAHNDFKVSPIILAVRGNRILYLPLVETVNKTIAVSEAIEKRVYKQQFILHSAVTQWVTGFQ

pLDDT: mean 73.74, std 17.53, range [35.22, 95.75]

Nearest PDB structures (foldseek):
  4xz2-assembly1_C  TM=8.955E-01  e=1.585E-13  Homo sapiens
  4xz2-assembly1_A  TM=8.898E-01  e=1.391E-13  Homo sapiens
  4xyj-assembly2_H  TM=8.971E-01  e=2.666E-13  Homo sapiens
  4xz2-assembly1_D  TM=8.806E-01  e=6.211E-13  Homo sapiens
  4xz2-assembly1_B  TM=8.959E-01  e=1.115E-12  Homo sapiens